Protein AF-A0A7X7QYE8-F1 (afdb_monomer)

Radius of gyration: 25.31 Å; Cα contacts (8 Å, |Δi|>4): 438; chains: 1; bounding box: 55×70×64 Å

Foldseek 3Di:
DDDDDADDDDDDDDDDDDDDDDDDDDPPPVPPPPRPDDDDDPDPPDPPDDCPDDDPPPADPQAALDPDPQDPFHAPKDKDKDKFAAKDAQFWTWGAPDDPCCCVVQCVQVQLAQWKKAWCDDDQHGDMAGFHGKDWDWDQHPPNVDTDITIIGGGPGTGDDVVSDIDHRIMMMTIDIGRQDPDPRDPDDDFWHPQKDWDFQPDAPPDNHTTDIDHDPPPHGGDGDRDDHDCVSDPQFFKDKDKDKDADCDCPDWDWDDDPQDDDDTDTDPHHNHTDMDIDIDGDD

Solvent-accessible surface area (backbone atoms only — not comparable to full-atom values): 18273 Å² total; per-residue (Å²): 136,87,84,82,83,86,83,86,84,83,85,82,85,85,83,83,87,87,92,78,96,69,95,68,84,81,78,76,73,74,74,76,76,72,75,83,80,81,80,87,68,92,72,69,90,66,81,89,61,83,85,71,74,86,79,54,83,95,46,56,100,76,46,60,78,64,82,74,80,70,58,101,70,66,79,56,48,46,73,52,72,50,81,40,50,24,36,37,40,43,54,29,38,39,36,63,87,52,61,33,69,60,42,53,74,65,46,52,34,66,61,41,42,75,8,37,37,35,29,67,37,70,97,48,43,75,44,66,53,38,24,70,39,56,48,76,42,79,43,73,38,96,55,90,86,43,70,44,67,20,38,26,41,28,43,71,58,75,48,82,43,79,92,71,48,69,41,69,83,20,32,34,34,42,39,24,79,34,61,81,49,78,84,72,82,75,72,65,56,92,52,24,35,90,45,47,42,76,35,67,76,68,44,58,89,91,53,82,47,44,61,28,82,45,65,51,56,87,89,49,88,42,53,71,56,77,74,68,57,51,70,94,60,38,83,62,59,44,81,42,78,53,72,52,72,48,54,35,95,58,91,81,77,74,49,69,58,75,67,99,75,61,98,65,75,75,47,80,44,90,66,44,76,51,78,40,82,46,77,47,80,47,72,39,119

pLDDT: mean 72.8, std 20.41, range [24.39, 98.56]

Secondary structure (DSSP, 8-state):
--PPP------------------------------------S--S-TT--------TT--TTS--S-----SS---SEEEEEEEEEEEETTEEEESSS-HHHHHHTSHHHHHTT-EEEE-SSTTTT-EEEEEEEEEEEEE-SSTT-EEEEEEEEESSPPP-GGG--EEEEEEEEEEEESS----SS--SSSB-TTEEEEES---TT-SSSEEEEE--SSS---B--PPPPTTTS--SEEEEEEEEE--SSSS--EEE--SSSS--PEEE---SS-EEEEEEEEE-

Sequence (285 aa):
MKSRITIRLTHLLASARPRVFAAYLLLCVSCAWSATQIAITDDIVVSNVSRLGINIGGNNYYDSPSMKVTDTKNFEGISYRQCHEGTLFTNGFGTWRTASNTYINSGWAALMVGGTYRILSGNAAGTTGTIIAVSNIYMMTWNTSQSNVVPFFVLDKPVSLPGGQPQRNAGFMVEKFVLDEGYLDGTYGYWLETNCFLVTGDVSPNSWGVGALNMVGATNRAHFRMATVGQNIAEANGPYRVTFRARKTTAAPVLWVNLDAGIQTNAPVALSTSWTDYSYTMTVT

Nearest PDB structures (foldseek):
  7vnj-assembly1_A  TM=2.958E-01  e=9.355E+00  Clostridioides difficile
  8e8s-assembly1_2  TM=2.892E-01  e=8.853E+00  Poliovirus 2

Mean predicted aligned error: 14.85 Å

Structure (mmCIF, N/CA/C/O backbone):
data_AF-A0A7X7QYE8-F1
#
_entry.id   AF-A0A7X7QYE8-F1
#
loop_
_atom_site.group_PDB
_atom_site.id
_atom_site.type_symbol
_atom_site.label_atom_id
_atom_site.label_alt_id
_atom_site.label_comp_id
_atom_site.label_asym_id
_atom_site.label_entity_id
_atom_site.label_seq_id
_atom_site.pdbx_PDB_ins_code
_atom_site.Cartn_x
_atom_site.Cartn_y
_atom_site.Cartn_z
_atom_site.occupancy
_atom_site.B_iso_or_equiv
_atom_site.auth_seq_id
_atom_site.auth_comp_id
_atom_site.auth_asym_id
_atom_site.auth_atom_id
_atom_site.pdbx_PDB_model_num
ATOM 1 N N . MET A 1 1 ? 26.981 20.380 14.038 1.00 32.41 1 MET A N 1
ATOM 2 C CA . MET A 1 1 ? 26.656 21.091 12.782 1.00 32.41 1 MET A CA 1
ATOM 3 C C . MET A 1 1 ? 25.158 21.394 12.827 1.00 32.41 1 MET A C 1
ATOM 5 O O . MET A 1 1 ? 24.379 20.456 12.809 1.00 32.41 1 MET A O 1
ATOM 9 N N . LYS A 1 2 ? 24.747 22.648 13.070 1.00 24.39 2 LYS A N 1
ATOM 10 C CA . LYS A 1 2 ? 23.326 23.013 13.250 1.00 24.39 2 LYS A CA 1
ATOM 11 C C . LYS A 1 2 ? 22.718 23.321 11.880 1.00 24.39 2 LYS A C 1
ATOM 13 O O . LYS A 1 2 ? 22.993 24.383 11.330 1.00 24.39 2 LYS A O 1
ATOM 18 N N . SER A 1 3 ? 21.936 22.405 11.317 1.00 26.36 3 SER A N 1
ATOM 19 C CA . SER A 1 3 ? 21.141 22.678 10.118 1.00 26.36 3 SER A CA 1
ATOM 20 C C . SER A 1 3 ? 19.887 23.462 10.515 1.00 26.36 3 SER A C 1
ATOM 22 O O . SER A 1 3 ? 19.113 23.041 11.370 1.00 26.36 3 SER A O 1
ATOM 24 N N . ARG A 1 4 ? 19.697 24.645 9.923 1.00 26.30 4 ARG A N 1
ATOM 25 C CA . ARG A 1 4 ? 18.431 25.386 9.989 1.00 26.30 4 ARG A CA 1
ATOM 26 C C . ARG A 1 4 ? 17.620 25.012 8.756 1.00 26.30 4 ARG A C 1
ATOM 28 O O . ARG A 1 4 ? 18.064 25.278 7.644 1.00 26.30 4 ARG A O 1
ATOM 35 N N . ILE A 1 5 ? 16.453 24.407 8.951 1.00 28.42 5 ILE A N 1
ATOM 36 C CA . ILE A 1 5 ? 15.465 24.221 7.886 1.00 28.42 5 ILE A CA 1
ATOM 37 C C . ILE A 1 5 ? 14.404 25.304 8.076 1.00 28.42 5 ILE A C 1
ATOM 39 O O . ILE A 1 5 ? 13.782 25.389 9.132 1.00 28.42 5 ILE A O 1
ATOM 43 N N . THR A 1 6 ? 14.219 26.142 7.059 1.00 27.88 6 THR A N 1
ATOM 44 C CA . THR A 1 6 ? 13.178 27.175 7.028 1.00 27.88 6 THR A CA 1
ATOM 45 C C . THR A 1 6 ? 12.044 26.675 6.142 1.00 27.88 6 THR A C 1
ATOM 47 O O . THR A 1 6 ? 12.242 26.507 4.942 1.00 27.88 6 THR A O 1
ATOM 50 N N . ILE A 1 7 ? 10.858 26.449 6.707 1.00 27.88 7 ILE A N 1
ATOM 51 C CA . ILE A 1 7 ? 9.652 26.086 5.949 1.00 27.88 7 ILE A CA 1
ATOM 52 C C . ILE A 1 7 ? 8.740 27.317 5.896 1.00 27.88 7 ILE A C 1
ATOM 54 O O . ILE A 1 7 ? 8.377 27.862 6.938 1.00 27.88 7 ILE A O 1
ATOM 58 N N . ARG A 1 8 ? 8.372 27.773 4.691 1.00 27.89 8 ARG A N 1
ATOM 59 C CA . ARG A 1 8 ? 7.337 28.801 4.485 1.00 27.89 8 ARG A CA 1
ATOM 60 C C . ARG A 1 8 ? 5.999 28.115 4.215 1.00 27.89 8 ARG A C 1
ATOM 62 O O . ARG A 1 8 ? 5.872 27.426 3.210 1.00 27.89 8 ARG A O 1
ATOM 69 N N . LEU A 1 9 ? 5.004 28.339 5.072 1.00 27.16 9 LEU A N 1
ATOM 70 C CA . LEU A 1 9 ? 3.604 28.042 4.759 1.00 27.16 9 LEU A CA 1
ATOM 71 C C . LEU A 1 9 ? 2.901 29.324 4.309 1.00 27.16 9 LEU A C 1
ATOM 73 O O . LEU A 1 9 ? 2.874 30.309 5.043 1.00 27.16 9 LEU A O 1
ATOM 77 N N . THR A 1 10 ? 2.301 29.291 3.122 1.00 30.61 10 THR A N 1
ATOM 78 C CA . THR A 1 10 ? 1.471 30.381 2.598 1.00 30.61 10 THR A CA 1
ATOM 79 C C . THR A 1 10 ? 0.006 29.970 2.732 1.00 30.61 10 THR A C 1
ATOM 81 O O . THR A 1 10 ? -0.462 29.113 1.988 1.00 30.61 10 THR A O 1
ATOM 84 N N . HIS A 1 11 ? -0.732 30.554 3.679 1.00 31.44 11 HIS A N 1
ATOM 85 C CA . HIS A 1 11 ? -2.189 30.407 3.723 1.00 31.44 11 HIS A CA 1
ATOM 86 C C . HIS A 1 11 ? -2.837 31.450 2.808 1.00 31.44 11 HIS A C 1
ATOM 88 O O . HIS A 1 11 ? -2.710 32.652 3.038 1.00 31.44 11 HIS A O 1
ATOM 94 N N . LEU A 1 12 ? -3.543 30.985 1.776 1.00 28.41 12 LEU A N 1
ATOM 95 C CA . LEU A 1 12 ? -4.383 31.816 0.916 1.00 28.41 12 LEU A CA 1
ATOM 96 C C . LEU A 1 12 ? -5.802 31.839 1.509 1.00 28.41 12 LEU A C 1
ATOM 98 O O . LEU A 1 12 ? -6.538 30.860 1.395 1.00 28.41 12 LEU A O 1
ATOM 102 N N . LEU A 1 13 ? -6.193 32.931 2.167 1.00 34.84 13 LEU A N 1
ATOM 103 C CA . LEU A 1 13 ? -7.597 33.173 2.508 1.00 34.84 13 LEU A CA 1
ATOM 104 C C . LEU A 1 13 ? -8.250 33.924 1.347 1.00 34.84 13 LEU A C 1
ATOM 106 O O . LEU A 1 13 ? -8.019 35.115 1.152 1.00 34.84 13 LEU A O 1
ATOM 110 N N . ALA A 1 14 ? -9.057 33.209 0.568 1.00 39.38 14 ALA A N 1
ATOM 111 C CA . ALA A 1 14 ? -9.977 33.805 -0.387 1.00 39.38 14 ALA A CA 1
ATOM 112 C C . ALA A 1 14 ? -11.311 34.103 0.314 1.00 39.38 14 ALA A C 1
ATOM 114 O O . ALA A 1 14 ? -11.956 33.193 0.833 1.00 39.38 14 ALA A O 1
ATOM 115 N N . SER A 1 15 ? -11.767 35.355 0.281 1.00 35.81 15 SER A N 1
ATOM 116 C CA . SER A 1 15 ? -13.195 35.667 0.394 1.00 35.81 15 SER A CA 1
ATOM 117 C C . SER A 1 15 ? -13.557 36.863 -0.492 1.00 35.81 15 SER A C 1
ATOM 119 O O . SER A 1 15 ? -12.750 37.755 -0.759 1.00 35.81 15 SER A O 1
ATOM 121 N N . ALA A 1 16 ? -14.756 36.786 -1.063 1.00 38.78 16 ALA A N 1
ATOM 122 C CA . ALA A 1 16 ? -15.207 37.547 -2.216 1.00 38.78 16 ALA A CA 1
ATOM 123 C C . ALA A 1 16 ? -15.902 38.883 -1.860 1.00 38.78 16 ALA A C 1
ATOM 125 O O . ALA A 1 16 ? -16.650 38.963 -0.895 1.00 38.78 16 ALA A O 1
ATOM 126 N N . ARG A 1 17 ? -15.620 39.888 -2.711 1.00 36.59 17 ARG A N 1
ATOM 127 C CA . ARG A 1 17 ? -16.364 41.075 -3.235 1.00 36.59 17 ARG A CA 1
ATOM 128 C C . ARG A 1 17 ? -17.814 41.384 -2.745 1.00 36.59 17 ARG A C 1
ATOM 130 O O . ARG A 1 17 ? -18.544 40.447 -2.456 1.00 36.59 17 ARG A O 1
ATOM 137 N N . PRO A 1 18 ? -18.386 42.585 -3.049 1.00 58.25 18 PRO A N 1
ATOM 138 C CA . PRO A 1 18 ? -17.873 43.975 -3.023 1.00 58.25 18 PRO A CA 1
ATOM 139 C C . PRO A 1 18 ? -18.909 45.019 -2.477 1.00 58.25 18 PRO A C 1
ATOM 141 O O . PRO A 1 18 ? -20.058 44.685 -2.216 1.00 58.25 18 PRO A O 1
ATOM 144 N N . ARG A 1 19 ? -18.523 46.313 -2.495 1.00 44.06 19 ARG A N 1
ATOM 145 C CA . ARG A 1 19 ? -19.325 47.568 -2.378 1.00 44.06 19 ARG A CA 1
ATOM 146 C C . ARG A 1 19 ? -19.508 48.139 -0.964 1.00 44.06 19 ARG A C 1
ATOM 148 O O . ARG A 1 19 ? -20.387 47.704 -0.245 1.00 44.06 19 ARG A O 1
ATOM 155 N N . VAL A 1 20 ? -18.745 49.187 -0.638 1.00 40.25 20 VAL A N 1
ATOM 156 C CA . VAL A 1 20 ? -19.194 50.593 -0.500 1.00 40.25 20 VAL A CA 1
ATOM 157 C C . VAL A 1 20 ? -17.930 51.467 -0.533 1.00 40.25 20 VAL A C 1
ATOM 159 O O . VAL A 1 20 ? -16.984 51.231 0.212 1.00 40.25 20 VAL A O 1
ATOM 162 N N . PHE A 1 21 ? -17.895 52.446 -1.440 1.00 46.50 21 PHE A N 1
ATOM 163 C CA . PHE A 1 21 ? -16.869 53.490 -1.494 1.00 46.50 21 PHE A CA 1
ATOM 164 C C . PHE A 1 21 ? -17.124 54.486 -0.355 1.00 46.50 21 PHE A C 1
ATOM 166 O O . PHE A 1 21 ? -18.078 55.256 -0.420 1.00 46.50 21 PHE A O 1
ATOM 173 N N . ALA A 1 22 ? -16.276 54.487 0.669 1.00 42.16 22 ALA A N 1
ATOM 174 C CA . ALA A 1 22 ? -16.127 55.608 1.588 1.00 42.16 22 ALA A CA 1
ATOM 175 C C . ALA A 1 22 ? -14.695 55.605 2.132 1.00 42.16 22 ALA A C 1
ATOM 177 O O . ALA A 1 22 ? -14.171 54.567 2.531 1.00 42.16 22 ALA A O 1
ATOM 178 N N . ALA A 1 23 ? -14.058 56.769 2.065 1.00 48.75 23 ALA A N 1
ATOM 179 C CA . ALA A 1 23 ? -12.657 56.999 2.361 1.00 48.75 23 ALA A CA 1
ATOM 180 C C . ALA A 1 23 ? -12.260 56.505 3.764 1.00 48.75 23 ALA A C 1
ATOM 182 O O . ALA A 1 23 ? -12.531 57.164 4.763 1.00 48.75 23 ALA A O 1
ATOM 183 N N . TYR A 1 24 ? -11.556 55.375 3.817 1.00 38.69 24 TYR A N 1
ATOM 184 C CA . TYR A 1 24 ? -10.698 55.021 4.939 1.00 38.69 24 TYR A CA 1
ATOM 185 C C . TYR A 1 24 ? -9.253 55.103 4.468 1.00 38.69 24 TYR A C 1
ATOM 187 O O . TYR A 1 24 ? -8.798 54.340 3.617 1.00 38.69 24 TYR A O 1
ATOM 195 N N . LEU A 1 25 ? -8.567 56.095 5.024 1.00 43.84 25 LEU A N 1
ATOM 196 C CA . LEU A 1 25 ? -7.126 56.254 5.025 1.00 43.84 25 LEU A CA 1
ATOM 197 C C . LEU A 1 25 ? -6.478 54.886 5.301 1.00 43.84 25 LEU A C 1
ATOM 199 O O . LEU A 1 25 ? -6.679 54.298 6.365 1.00 43.84 25 LEU A O 1
ATOM 203 N N . LEU A 1 26 ? -5.767 54.365 4.302 1.00 43.06 26 LEU A N 1
ATOM 204 C CA . LEU A 1 26 ? -5.125 53.056 4.309 1.00 43.06 26 LEU A CA 1
ATOM 205 C C . LEU A 1 26 ? -3.974 53.063 5.332 1.00 43.06 26 LEU A C 1
ATOM 207 O O . LEU A 1 26 ? -2.813 53.292 4.999 1.00 43.06 26 LEU A O 1
ATOM 211 N N . LEU A 1 27 ? -4.289 52.813 6.602 1.00 44.09 27 LEU A N 1
ATOM 212 C CA . LEU A 1 27 ? -3.322 52.300 7.566 1.00 44.09 27 LEU A CA 1
ATOM 213 C C . LEU A 1 27 ? -2.993 50.870 7.131 1.00 44.09 27 LEU A C 1
ATOM 215 O O . LEU A 1 27 ? -3.553 49.896 7.630 1.00 44.09 27 LEU A O 1
ATOM 219 N N . CYS A 1 28 ? -2.082 50.754 6.165 1.00 46.59 28 CYS A N 1
ATOM 220 C CA . CYS A 1 28 ? -1.304 49.544 5.953 1.00 46.59 28 CYS A CA 1
ATOM 221 C C . CYS A 1 28 ? -0.450 49.334 7.204 1.00 46.59 28 CYS A C 1
ATOM 223 O O . CYS A 1 28 ? 0.742 49.631 7.221 1.00 46.59 28 CYS A O 1
ATOM 225 N N . VAL A 1 29 ? -1.068 48.836 8.275 1.00 48.34 29 VAL A N 1
ATOM 226 C CA . VAL A 1 29 ? -0.338 48.141 9.323 1.00 48.34 29 VAL A CA 1
ATOM 227 C C . VAL A 1 29 ? 0.211 46.911 8.626 1.00 48.34 29 VAL A C 1
ATOM 229 O O . VAL A 1 29 ? -0.483 45.917 8.421 1.00 48.34 29 VAL A O 1
ATOM 232 N N . SER A 1 30 ? 1.451 47.018 8.164 1.00 51.75 30 SER A N 1
ATOM 233 C CA . SER A 1 30 ? 2.265 45.874 7.816 1.00 51.75 30 SER A CA 1
ATOM 234 C C . SER A 1 30 ? 2.328 45.014 9.070 1.00 51.75 30 SER A C 1
ATOM 236 O O . SER A 1 30 ? 3.161 45.251 9.944 1.00 51.75 30 SER A O 1
ATOM 238 N N . CYS A 1 31 ? 1.406 44.057 9.200 1.00 51.06 31 CYS A N 1
ATOM 239 C CA . CYS A 1 31 ? 1.569 42.947 10.117 1.00 51.06 31 CYS A CA 1
ATOM 240 C C . CYS A 1 31 ? 2.894 42.314 9.716 1.00 51.06 31 CYS A C 1
ATOM 242 O O . CYS A 1 31 ? 2.980 41.624 8.702 1.00 51.06 31 CYS A O 1
ATOM 244 N N . ALA A 1 32 ? 3.952 42.638 10.453 1.00 53.88 32 ALA A N 1
ATOM 245 C CA . ALA A 1 32 ? 5.204 41.934 10.353 1.00 53.88 32 ALA A CA 1
ATOM 246 C C . ALA A 1 32 ? 4.873 40.502 10.761 1.00 53.88 32 ALA A C 1
ATOM 248 O O . ALA A 1 32 ? 4.664 40.207 11.937 1.00 53.88 32 ALA A O 1
ATOM 249 N N . TRP A 1 33 ? 4.730 39.631 9.766 1.00 50.69 33 TRP A N 1
ATOM 250 C CA . TRP A 1 33 ? 4.640 38.200 9.979 1.00 50.69 33 TRP A CA 1
ATOM 251 C C . TRP A 1 33 ? 5.986 37.781 10.559 1.00 50.69 33 TRP A C 1
ATOM 253 O O . TRP A 1 33 ? 6.938 37.509 9.829 1.00 50.69 33 TRP A O 1
ATOM 263 N N . SER A 1 34 ? 6.093 37.815 11.886 1.00 59.38 34 SER A N 1
ATOM 264 C CA . SER A 1 34 ? 7.213 37.200 12.575 1.00 59.38 34 SER A CA 1
ATOM 265 C C . SER A 1 34 ? 7.142 35.720 12.240 1.00 59.38 34 SER A C 1
ATOM 267 O O . SER A 1 34 ? 6.165 35.048 12.578 1.00 59.38 34 SER A O 1
ATOM 269 N N . ALA A 1 35 ? 8.128 35.234 11.489 1.00 56.38 35 ALA A N 1
ATOM 270 C CA . ALA A 1 35 ? 8.229 33.822 11.183 1.00 56.38 35 ALA A CA 1
ATOM 271 C C . ALA A 1 35 ? 8.208 33.053 12.507 1.00 56.38 35 ALA A C 1
ATOM 273 O O . ALA A 1 35 ? 9.039 33.309 13.381 1.00 56.38 35 ALA A O 1
ATOM 274 N N . THR A 1 36 ? 7.259 32.130 12.666 1.00 55.62 36 THR A N 1
ATOM 275 C CA . THR A 1 36 ? 7.258 31.222 13.809 1.00 55.62 36 THR A CA 1
ATOM 276 C C . THR A 1 36 ? 8.582 30.469 13.798 1.00 55.62 36 THR A C 1
ATOM 278 O O . THR A 1 36 ? 8.833 29.643 12.921 1.00 55.62 36 THR A O 1
ATOM 281 N N . GLN A 1 37 ? 9.460 30.787 14.747 1.00 51.34 37 GLN A N 1
ATOM 282 C CA . GLN A 1 37 ? 10.694 30.041 14.924 1.00 51.34 37 GLN A CA 1
ATOM 283 C C . GLN A 1 37 ? 10.353 28.743 15.642 1.00 51.34 37 GLN A C 1
ATOM 285 O O . GLN A 1 37 ? 10.082 28.731 16.840 1.00 51.34 37 GLN A O 1
ATOM 290 N N . ILE A 1 38 ? 10.359 27.646 14.892 1.00 50.59 38 ILE A N 1
ATOM 291 C CA . ILE A 1 38 ? 10.304 26.306 15.464 1.00 50.59 38 ILE A CA 1
ATOM 292 C C . ILE A 1 38 ? 11.746 25.918 15.791 1.00 50.59 38 ILE A C 1
ATOM 294 O O . ILE A 1 38 ? 12.552 25.670 14.894 1.00 50.59 38 ILE A O 1
ATOM 298 N N . ALA A 1 39 ? 12.091 25.915 17.078 1.00 63.25 39 ALA A N 1
ATOM 299 C CA . ALA A 1 39 ? 13.356 25.369 17.545 1.00 63.25 39 ALA A CA 1
ATOM 300 C C . ALA A 1 39 ? 13.197 23.856 17.728 1.00 63.25 39 ALA A C 1
ATOM 302 O O . ALA A 1 39 ? 12.410 23.410 18.558 1.00 63.25 39 ALA A O 1
ATOM 303 N N . ILE A 1 40 ? 13.938 23.071 16.946 1.00 58.75 40 ILE A N 1
ATOM 304 C CA . ILE A 1 40 ? 14.104 21.640 17.207 1.00 58.75 40 ILE A CA 1
ATOM 305 C C . ILE A 1 40 ? 15.215 21.528 18.252 1.00 58.75 40 ILE A C 1
ATOM 307 O O . ILE A 1 40 ? 16.355 21.908 17.976 1.00 58.75 40 ILE A O 1
ATOM 311 N N . THR A 1 41 ? 14.868 21.080 19.453 1.00 74.69 41 THR A N 1
ATOM 312 C CA . THR A 1 41 ? 15.823 20.807 20.533 1.00 74.69 41 THR A CA 1
ATOM 313 C C . THR A 1 41 ? 15.999 19.299 20.702 1.00 74.69 41 THR A C 1
ATOM 315 O O . THR A 1 41 ? 15.234 18.510 20.144 1.00 74.69 41 THR A O 1
ATOM 318 N N . ASP A 1 42 ? 17.008 18.897 21.475 1.00 73.25 42 ASP A N 1
ATOM 319 C CA . ASP A 1 42 ? 17.205 17.495 21.869 1.00 73.25 42 ASP A CA 1
ATOM 320 C C . ASP A 1 42 ? 16.240 17.071 23.000 1.00 73.25 42 ASP A C 1
ATOM 322 O O . ASP A 1 42 ? 16.221 15.908 23.410 1.00 73.25 42 ASP A O 1
ATOM 326 N N . ASP A 1 43 ? 15.414 18.001 23.497 1.00 72.81 43 ASP A N 1
ATOM 327 C CA . ASP A 1 43 ? 14.453 17.746 24.564 1.00 72.81 43 ASP A CA 1
ATOM 328 C C . ASP A 1 43 ? 13.251 16.975 24.023 1.00 72.81 43 ASP A C 1
ATOM 330 O O . ASP A 1 43 ? 12.422 17.470 23.254 1.00 72.81 43 ASP A O 1
ATOM 334 N N . ILE A 1 44 ? 13.123 15.733 24.472 1.00 58.81 44 ILE A N 1
ATOM 335 C CA . ILE A 1 44 ? 11.976 14.898 24.147 1.00 58.81 44 ILE A CA 1
ATOM 336 C C . ILE A 1 44 ? 10.814 15.299 25.066 1.00 58.81 44 ILE A C 1
ATOM 338 O O . ILE A 1 44 ? 10.681 14.790 26.175 1.00 58.81 44 ILE A O 1
ATOM 342 N N . VAL A 1 45 ? 9.953 16.205 24.590 1.00 66.56 45 VAL A N 1
ATOM 343 C CA . VAL A 1 45 ? 8.786 16.711 25.348 1.00 66.56 45 VAL A CA 1
ATOM 344 C C . VAL A 1 45 ? 7.784 15.595 25.685 1.00 66.56 45 VAL A C 1
ATOM 346 O O . VAL A 1 45 ? 7.106 15.652 26.707 1.00 66.56 45 VAL A O 1
ATOM 349 N N . VAL A 1 46 ? 7.704 14.550 24.851 1.00 58.81 46 VAL A N 1
ATOM 350 C CA . VAL A 1 46 ? 6.892 13.351 25.109 1.00 58.81 46 VAL A CA 1
ATOM 351 C C . VAL A 1 46 ? 7.660 12.118 24.625 1.00 58.81 46 VAL A C 1
ATOM 353 O O . VAL A 1 46 ? 7.815 11.902 23.426 1.00 58.81 46 VAL A O 1
ATOM 356 N N . SER A 1 47 ? 8.180 11.314 25.554 1.00 54.22 47 SER A N 1
ATOM 357 C CA . SER A 1 47 ? 9.092 10.196 25.252 1.00 54.22 47 SER A CA 1
ATOM 358 C C . SER A 1 47 ? 8.400 8.896 24.849 1.00 54.22 47 SER A C 1
ATOM 360 O O . SER A 1 47 ? 8.984 8.092 24.128 1.00 54.22 47 SER A O 1
ATOM 362 N N . ASN A 1 48 ? 7.132 8.731 25.223 1.00 61.25 48 ASN A N 1
ATOM 363 C CA . ASN A 1 48 ? 6.317 7.556 24.907 1.00 61.25 48 ASN A CA 1
ATOM 364 C C . ASN A 1 48 ? 5.298 7.833 23.795 1.00 61.25 48 ASN A C 1
ATOM 366 O O . ASN A 1 48 ? 4.138 7.432 23.882 1.00 61.25 48 ASN A O 1
ATOM 370 N N . VAL A 1 49 ? 5.713 8.526 22.734 1.00 50.84 49 VAL A N 1
ATOM 371 C CA . VAL A 1 49 ? 4.883 8.656 21.529 1.00 50.84 49 VAL A CA 1
ATOM 372 C C . VAL A 1 49 ? 5.249 7.579 20.523 1.00 50.84 49 VAL A C 1
ATOM 374 O O . VAL A 1 49 ? 6.414 7.377 20.179 1.00 50.84 49 VAL A O 1
ATOM 377 N N . SER A 1 50 ? 4.236 6.891 19.999 1.00 51.03 50 SER A N 1
ATOM 378 C CA . SER A 1 50 ? 4.427 6.113 18.778 1.00 51.03 50 SER A CA 1
ATOM 379 C C . SER A 1 50 ? 4.794 7.084 17.660 1.00 51.03 50 SER A C 1
ATOM 381 O O . SER A 1 50 ? 4.012 7.980 17.346 1.00 51.03 50 SER A O 1
ATOM 383 N N . ARG A 1 51 ? 5.977 6.916 17.058 1.00 52.59 51 ARG A N 1
ATOM 384 C CA . ARG A 1 51 ? 6.401 7.685 15.881 1.00 52.59 51 ARG A CA 1
ATOM 385 C C . ARG A 1 51 ? 5.599 7.222 14.667 1.00 52.59 51 ARG A C 1
ATOM 387 O O . ARG A 1 51 ? 6.054 6.415 13.861 1.00 52.59 51 ARG A O 1
ATOM 394 N N . LEU A 1 52 ? 4.364 7.693 14.577 1.00 49.53 52 LEU A N 1
ATOM 395 C CA . LEU A 1 52 ? 3.565 7.598 13.369 1.00 49.53 52 LEU A CA 1
ATOM 396 C C . LEU A 1 52 ? 4.205 8.590 12.397 1.00 49.53 52 LEU A C 1
ATOM 398 O O . LEU A 1 52 ? 4.173 9.791 12.648 1.00 49.53 52 LEU A O 1
ATOM 402 N N . GLY A 1 53 ? 4.906 8.092 11.375 1.00 48.75 53 GLY A N 1
ATOM 403 C CA . GLY A 1 53 ? 5.566 8.943 10.382 1.00 48.75 53 GLY A CA 1
ATOM 404 C C . GLY A 1 53 ? 4.634 10.042 9.860 1.00 48.75 53 GLY A C 1
ATOM 405 O O . GLY A 1 53 ? 3.413 9.886 9.852 1.00 48.75 53 GLY A O 1
ATOM 406 N N . ILE A 1 54 ? 5.207 11.170 9.446 1.00 44.09 54 ILE A N 1
ATOM 407 C CA . ILE A 1 54 ? 4.428 12.295 8.925 1.00 44.09 54 ILE A CA 1
ATOM 408 C C . ILE A 1 54 ? 3.789 11.856 7.603 1.00 44.09 54 ILE A C 1
ATOM 410 O O . ILE A 1 54 ? 4.486 11.653 6.612 1.00 44.09 54 ILE A O 1
ATOM 414 N N . ASN A 1 55 ? 2.463 11.717 7.585 1.00 40.91 55 ASN A N 1
ATOM 415 C CA . ASN A 1 55 ? 1.705 11.565 6.349 1.00 40.91 55 ASN A CA 1
ATOM 416 C C . ASN A 1 55 ? 1.414 12.968 5.810 1.00 40.91 55 ASN A C 1
ATOM 418 O O . AS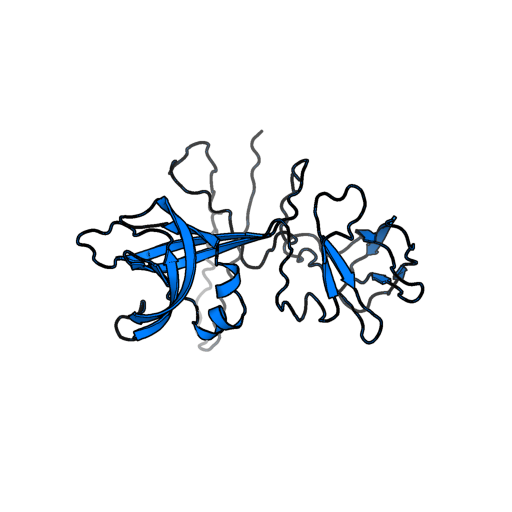N A 1 55 ? 0.459 13.624 6.231 1.00 40.91 55 ASN A O 1
ATOM 422 N N . ILE A 1 56 ? 2.286 13.465 4.933 1.00 42.97 56 ILE A N 1
ATOM 423 C CA . ILE A 1 56 ? 2.002 14.689 4.188 1.00 42.97 56 ILE A CA 1
ATOM 424 C C . ILE A 1 56 ? 1.060 14.280 3.059 1.00 42.97 56 ILE A C 1
ATOM 426 O O . ILE A 1 56 ? 1.509 13.859 1.996 1.00 42.97 56 ILE A O 1
ATOM 430 N N . GLY A 1 57 ? -0.247 14.345 3.314 1.00 34.34 57 GLY A N 1
ATOM 431 C CA . GLY A 1 57 ? -1.257 14.028 2.307 1.00 34.34 57 GLY A CA 1
ATOM 432 C C . GLY A 1 57 ? -0.963 14.746 0.984 1.00 34.34 57 GLY A C 1
ATOM 433 O O . GLY A 1 57 ? -0.634 15.931 0.977 1.00 34.34 57 GLY A O 1
ATOM 434 N N . GLY A 1 58 ? -1.039 14.008 -0.124 1.00 42.97 58 GLY A N 1
ATOM 435 C CA . GLY A 1 58 ? -0.724 14.514 -1.463 1.00 42.97 58 GLY A CA 1
ATOM 436 C C . GLY A 1 58 ? 0.743 14.391 -1.884 1.00 42.97 58 GLY A C 1
ATOM 437 O O . GLY A 1 58 ? 1.011 14.561 -3.064 1.00 42.97 58 GLY A O 1
ATOM 438 N N . ASN A 1 59 ? 1.660 14.040 -0.975 1.00 40.25 59 ASN A N 1
ATOM 439 C CA . ASN A 1 59 ? 3.030 13.671 -1.325 1.00 40.25 59 ASN A CA 1
ATOM 440 C C . ASN A 1 59 ? 3.230 12.184 -1.018 1.00 40.25 59 ASN A C 1
ATOM 442 O O . ASN A 1 59 ? 3.314 11.788 0.147 1.00 40.25 59 ASN A O 1
ATOM 446 N N . ASN A 1 60 ? 3.262 11.336 -2.042 1.00 46.91 60 ASN A N 1
ATOM 447 C CA . ASN A 1 60 ? 3.571 9.920 -1.844 1.00 46.91 60 ASN A CA 1
ATOM 448 C C . ASN A 1 60 ? 5.095 9.714 -1.648 1.00 46.91 60 ASN A C 1
ATOM 450 O O . ASN A 1 60 ? 5.884 10.659 -1.688 1.00 46.91 60 ASN A O 1
ATOM 454 N N . TYR A 1 61 ? 5.527 8.465 -1.428 1.00 45.72 61 TYR A N 1
ATOM 455 C CA . TYR A 1 61 ? 6.945 8.077 -1.295 1.00 45.72 61 TYR A CA 1
ATOM 456 C C . TYR A 1 61 ? 7.844 8.615 -2.433 1.00 45.72 61 TYR A C 1
ATOM 458 O O . TYR A 1 61 ? 9.056 8.764 -2.254 1.00 45.72 61 TYR A O 1
ATOM 466 N N . TYR A 1 62 ? 7.274 8.946 -3.592 1.00 48.56 62 TYR A N 1
ATOM 467 C CA . TYR A 1 62 ? 7.958 9.47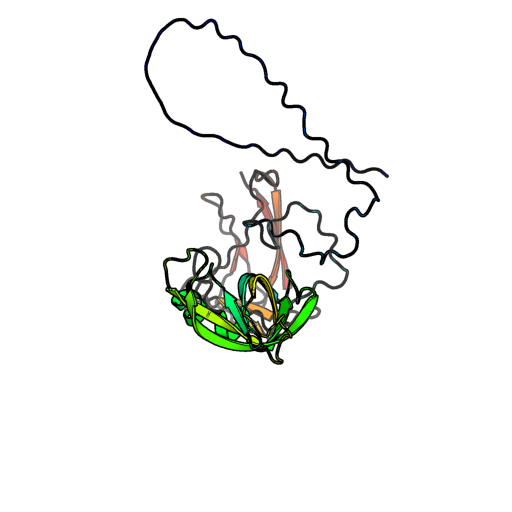8 -4.768 1.00 48.56 62 TYR A CA 1
ATOM 468 C C . TYR A 1 62 ? 7.946 11.020 -4.868 1.00 48.56 62 TYR A C 1
ATOM 470 O O . TYR A 1 62 ? 8.791 11.551 -5.580 1.00 48.56 62 TYR A O 1
ATOM 478 N N . ASP A 1 63 ? 7.129 11.735 -4.081 1.00 43.53 63 ASP A N 1
ATOM 479 C CA . ASP A 1 63 ? 6.887 13.189 -4.219 1.00 43.53 63 ASP A CA 1
ATOM 480 C C . ASP A 1 63 ? 7.625 14.083 -3.199 1.00 43.53 63 ASP A C 1
ATOM 482 O O . ASP A 1 63 ? 7.437 15.299 -3.175 1.00 43.53 63 ASP A O 1
ATOM 486 N N . SER A 1 64 ? 8.451 13.529 -2.304 1.00 41.00 64 SER A N 1
ATOM 487 C CA . SER A 1 64 ? 9.088 14.328 -1.241 1.00 41.00 64 SER A CA 1
ATOM 488 C C . SER A 1 64 ? 10.388 15.030 -1.698 1.00 41.00 64 SER A C 1
ATOM 490 O O . SER A 1 64 ? 11.266 14.352 -2.232 1.00 41.00 64 SER A O 1
ATOM 492 N N . PRO A 1 65 ? 10.598 16.333 -1.384 1.00 38.38 65 PRO A N 1
ATOM 493 C CA . PRO A 1 65 ? 11.863 17.058 -1.611 1.00 38.38 65 PRO A CA 1
ATOM 494 C C . PRO A 1 65 ? 12.995 16.648 -0.660 1.00 38.38 65 PRO A C 1
ATOM 496 O O . PRO A 1 65 ? 14.078 17.235 -0.682 1.00 38.38 65 PRO A O 1
ATOM 499 N N . SER A 1 66 ? 12.752 15.700 0.244 1.00 42.09 66 SER A N 1
ATOM 500 C CA . SER A 1 66 ? 13.793 15.243 1.153 1.00 42.09 66 SER A CA 1
ATOM 501 C C . SER A 1 66 ? 14.834 14.450 0.368 1.00 42.09 66 SER A C 1
ATOM 503 O O . SER A 1 66 ? 14.511 13.487 -0.327 1.00 42.09 66 SER A O 1
ATOM 505 N N . MET A 1 67 ? 16.101 14.864 0.478 1.00 39.62 67 MET A N 1
ATOM 506 C CA . MET A 1 67 ? 17.228 14.054 0.032 1.00 39.62 67 MET A CA 1
ATOM 507 C C . MET A 1 67 ? 17.116 12.707 0.739 1.00 39.62 67 MET A C 1
ATOM 509 O O . MET A 1 67 ? 17.316 12.599 1.951 1.00 39.62 67 MET A O 1
ATOM 513 N N . LYS A 1 68 ? 16.707 11.702 -0.030 1.00 49.97 68 LYS A N 1
ATOM 514 C CA . LYS A 1 68 ? 16.503 10.350 0.456 1.00 49.97 68 LYS A CA 1
ATOM 515 C C . LYS A 1 68 ? 17.869 9.816 0.851 1.00 49.97 68 LYS A C 1
ATOM 517 O O . LYS A 1 68 ? 18.687 9.507 -0.011 1.00 49.97 68 LYS A O 1
ATOM 522 N N . VAL A 1 69 ? 18.119 9.701 2.150 1.00 42.28 69 VAL A N 1
ATOM 523 C CA . VAL A 1 69 ? 19.124 8.755 2.627 1.00 42.28 69 VAL A CA 1
ATOM 524 C C . VAL A 1 69 ? 18.482 7.393 2.433 1.00 42.28 69 VAL A C 1
ATOM 526 O O . VAL A 1 69 ? 17.731 6.916 3.279 1.00 42.28 69 VAL A O 1
ATOM 529 N N . THR A 1 70 ? 18.667 6.837 1.240 1.00 44.16 70 THR A N 1
ATOM 530 C CA . THR A 1 70 ? 18.297 5.457 0.960 1.00 44.16 70 THR A CA 1
ATOM 531 C C . THR A 1 70 ? 19.089 4.591 1.921 1.00 44.16 70 THR A C 1
ATOM 533 O O . THR A 1 70 ? 20.318 4.692 1.965 1.00 44.16 70 THR A O 1
ATOM 536 N N . ASP A 1 71 ? 18.401 3.763 2.701 1.00 38.03 71 ASP A N 1
ATOM 537 C CA . ASP A 1 71 ? 19.093 2.673 3.371 1.00 38.03 71 ASP A CA 1
ATOM 538 C C . ASP A 1 71 ? 19.756 1.808 2.284 1.00 38.03 71 ASP A C 1
ATOM 540 O O . ASP A 1 71 ? 19.277 1.714 1.151 1.00 38.03 71 ASP A O 1
ATOM 544 N N . THR A 1 72 ? 20.873 1.175 2.621 1.00 50.97 72 THR A N 1
ATOM 545 C CA . THR A 1 72 ? 21.589 0.223 1.761 1.00 50.97 72 THR A CA 1
ATOM 546 C C . THR A 1 72 ? 20.707 -0.928 1.260 1.00 50.97 72 THR A C 1
ATOM 548 O O . THR A 1 72 ? 21.097 -1.624 0.326 1.00 50.97 72 THR A O 1
ATOM 551 N N . LYS A 1 73 ? 19.521 -1.111 1.859 1.00 47.19 73 LYS A N 1
ATOM 552 C CA . LYS A 1 73 ? 18.493 -2.088 1.495 1.00 47.19 73 LYS A CA 1
ATOM 553 C C . LYS A 1 73 ? 17.131 -1.386 1.446 1.00 47.19 73 LYS A C 1
ATOM 555 O O . LYS A 1 73 ? 16.494 -1.196 2.479 1.00 47.19 73 LYS A O 1
ATOM 560 N N . ASN A 1 74 ? 16.681 -0.963 0.265 1.00 50.91 74 ASN A N 1
ATOM 561 C CA . ASN A 1 74 ? 15.331 -0.414 0.125 1.00 50.91 74 ASN A CA 1
ATOM 562 C C . ASN A 1 74 ? 14.302 -1.551 0.197 1.00 50.91 74 ASN A C 1
ATOM 564 O O . ASN A 1 74 ? 14.423 -2.567 -0.479 1.00 50.91 74 ASN A O 1
ATOM 568 N N . PHE A 1 75 ? 13.302 -1.365 1.052 1.00 48.56 75 PHE A N 1
ATOM 569 C CA . PHE A 1 75 ? 12.203 -2.293 1.278 1.00 48.56 75 PHE A CA 1
ATOM 570 C C . PHE A 1 75 ? 11.237 -2.286 0.084 1.00 48.56 75 PHE A C 1
ATOM 572 O O . PHE A 1 75 ? 10.663 -1.249 -0.238 1.00 48.56 75 PHE A O 1
ATOM 579 N N . GLU A 1 76 ? 11.044 -3.441 -0.549 1.00 54.50 76 GLU A N 1
ATOM 580 C CA . GLU A 1 76 ? 10.085 -3.665 -1.642 1.00 54.50 76 GLU A CA 1
ATOM 581 C C . GLU A 1 76 ? 8.822 -4.383 -1.128 1.00 54.50 76 GLU A C 1
ATOM 583 O O . GLU A 1 76 ? 8.371 -5.378 -1.682 1.00 54.50 76 GLU A O 1
ATOM 588 N N . GLY A 1 77 ? 8.264 -3.875 -0.029 1.00 60.59 77 GLY A N 1
ATOM 589 C CA . GLY A 1 77 ? 6.949 -4.258 0.480 1.00 60.59 77 GLY A CA 1
ATOM 590 C C . GLY A 1 77 ? 6.065 -3.025 0.637 1.00 60.59 77 GLY A C 1
ATOM 591 O O . GLY A 1 77 ? 6.559 -1.907 0.807 1.00 60.59 77 GLY A O 1
ATOM 592 N N . ILE A 1 78 ? 4.748 -3.208 0.608 1.00 68.69 78 ILE A N 1
ATOM 593 C CA . ILE A 1 78 ? 3.802 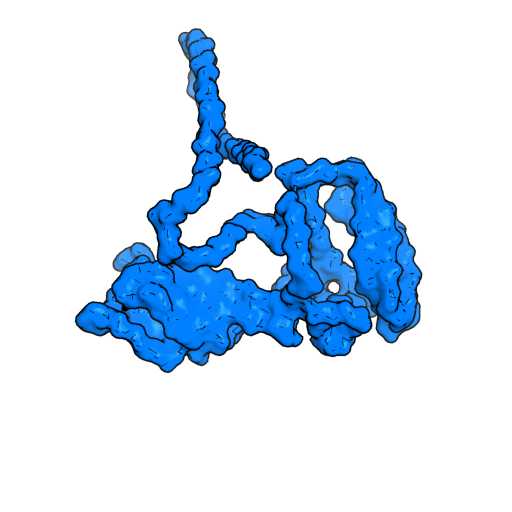-2.127 0.894 1.00 68.69 78 ILE A CA 1
ATOM 594 C C . ILE A 1 78 ? 3.312 -2.280 2.330 1.00 68.69 78 ILE A C 1
ATOM 596 O O . ILE A 1 78 ? 2.833 -3.335 2.744 1.00 68.69 78 ILE A O 1
ATOM 600 N N . SER A 1 79 ? 3.433 -1.203 3.102 1.00 75.31 79 SER A N 1
ATOM 601 C CA . SER A 1 79 ? 2.785 -1.086 4.403 1.00 75.31 79 SER A CA 1
ATOM 602 C C . SER A 1 79 ? 1.535 -0.235 4.249 1.00 75.31 79 SER A C 1
ATOM 604 O O . SER A 1 79 ? 1.620 0.978 4.052 1.00 75.31 79 SER A O 1
ATOM 606 N N . TYR A 1 80 ? 0.369 -0.854 4.373 1.00 80.50 80 TYR A N 1
ATOM 607 C CA . TYR A 1 80 ? -0.897 -0.138 4.423 1.00 80.50 80 TYR A CA 1
ATOM 608 C C . TYR A 1 80 ? -1.207 0.197 5.870 1.00 80.50 80 TYR A C 1
ATOM 610 O O . TYR A 1 80 ? -1.500 -0.695 6.661 1.00 80.50 80 TYR A O 1
ATOM 618 N N . ARG A 1 81 ? -1.141 1.483 6.219 1.00 84.38 81 ARG A N 1
ATOM 619 C CA . ARG A 1 81 ? -1.428 1.972 7.569 1.00 84.38 81 ARG A CA 1
ATOM 620 C C . ARG A 1 81 ? -2.592 2.949 7.537 1.00 84.38 81 ARG A C 1
ATOM 622 O O . ARG A 1 81 ? -2.546 3.941 6.812 1.00 84.38 81 ARG A O 1
ATOM 629 N N . GLN A 1 82 ? -3.612 2.691 8.346 1.00 86.25 82 GLN A N 1
ATOM 630 C CA . GLN A 1 82 ? -4.778 3.560 8.482 1.00 86.25 82 GLN A CA 1
ATOM 631 C C . GLN A 1 82 ? -5.005 3.894 9.952 1.00 86.25 82 GLN A C 1
ATOM 633 O O . GLN A 1 82 ? -4.931 3.021 10.817 1.00 86.25 82 GLN A O 1
ATOM 638 N N . CYS A 1 83 ? -5.284 5.165 10.228 1.00 88.94 83 CYS A N 1
ATOM 639 C CA . CYS A 1 83 ? -5.711 5.625 11.542 1.00 88.94 83 CYS A CA 1
ATOM 640 C C . CYS A 1 83 ? -7.206 5.932 11.496 1.00 88.94 83 CYS A C 1
ATOM 642 O O . CYS A 1 83 ? -7.686 6.632 10.607 1.00 88.94 83 CYS A O 1
ATOM 644 N N . HIS A 1 84 ? -7.922 5.423 12.485 1.00 90.88 84 HIS A N 1
ATOM 645 C CA . HIS A 1 84 ? -9.359 5.500 12.623 1.00 90.88 84 HIS A CA 1
ATOM 646 C C . HIS A 1 84 ? -9.723 6.167 13.943 1.00 90.88 84 HIS A C 1
ATOM 648 O O . HIS A 1 84 ? -9.096 5.949 14.979 1.00 90.88 84 HIS A O 1
ATOM 654 N N . GLU A 1 85 ? -10.801 6.934 13.887 1.00 90.31 85 GLU A N 1
ATOM 655 C CA . GLU A 1 85 ? -11.562 7.386 15.044 1.00 90.31 85 GLU A CA 1
ATOM 656 C C . GLU A 1 85 ? -12.870 6.584 15.106 1.00 90.31 85 GLU A C 1
ATOM 658 O O . GLU A 1 85 ? -13.458 6.261 14.060 1.00 90.31 85 GLU A O 1
ATOM 663 N N . GLY A 1 86 ? -13.312 6.231 16.316 1.00 92.06 86 GLY A N 1
ATOM 664 C CA . GLY A 1 86 ? -14.469 5.360 16.485 1.00 92.06 86 GLY A CA 1
ATOM 665 C C . GLY A 1 86 ? -14.800 4.960 17.921 1.00 92.06 86 GLY A C 1
ATOM 666 O O . GLY A 1 86 ? -14.364 5.591 18.888 1.00 92.06 86 GLY A O 1
ATOM 667 N N . THR A 1 87 ? -15.568 3.875 18.045 1.00 94.19 87 THR A N 1
ATOM 668 C CA . THR A 1 87 ? -15.815 3.203 19.329 1.00 94.19 87 THR A CA 1
ATOM 669 C C . THR A 1 87 ? -15.029 1.916 19.405 1.00 94.19 87 THR A C 1
ATOM 671 O O . THR A 1 87 ? -15.141 1.044 18.541 1.00 94.19 87 THR A O 1
ATOM 674 N N . LEU A 1 88 ? -14.311 1.773 20.508 1.00 96.06 88 LEU A N 1
ATOM 675 C CA . LEU A 1 88 ? -13.700 0.528 20.917 1.00 96.06 88 LEU A CA 1
ATOM 676 C C . LEU A 1 88 ? -14.705 -0.302 21.725 1.00 96.06 88 LEU A C 1
ATOM 678 O O . LEU A 1 88 ? -15.246 0.158 22.730 1.00 96.06 88 LEU A O 1
ATOM 682 N N . PHE A 1 89 ? -14.926 -1.531 21.284 1.00 96.62 89 PHE A N 1
ATOM 683 C CA . PHE A 1 89 ? -15.685 -2.570 21.966 1.00 96.62 89 PHE A CA 1
ATOM 684 C C . PHE A 1 89 ? -14.713 -3.612 22.520 1.00 96.62 89 PHE A C 1
ATOM 686 O O . PHE A 1 89 ? -13.539 -3.645 22.153 1.00 96.62 89 PHE A O 1
ATOM 693 N N . THR A 1 90 ? -15.197 -4.497 23.388 1.00 97.19 90 THR A N 1
ATOM 694 C CA . THR A 1 90 ? -14.357 -5.573 23.926 1.00 97.19 90 THR A CA 1
ATOM 695 C C . THR A 1 90 ? -13.853 -6.497 22.820 1.00 97.19 90 THR A C 1
ATOM 697 O O . THR A 1 90 ? -12.726 -6.948 22.896 1.00 97.19 90 THR A O 1
ATOM 700 N N . ASN A 1 91 ? -14.627 -6.748 21.767 1.00 97.38 91 ASN A N 1
ATOM 701 C CA . ASN A 1 91 ? -14.279 -7.675 20.684 1.00 97.38 91 ASN A CA 1
ATOM 702 C C . ASN A 1 91 ? -13.840 -6.997 19.372 1.00 97.38 91 ASN A C 1
ATOM 704 O O . ASN A 1 91 ? -13.624 -7.686 18.374 1.00 97.38 91 ASN A O 1
ATOM 708 N N . GLY A 1 92 ? -13.767 -5.667 19.322 1.00 97.50 92 GLY A N 1
ATOM 709 C CA . GLY A 1 92 ? -13.629 -4.980 18.042 1.00 97.50 92 GLY A CA 1
ATOM 710 C C . GLY A 1 92 ? -13.599 -3.469 18.099 1.00 97.50 92 GLY A C 1
ATOM 711 O O . GLY A 1 92 ? -13.717 -2.855 19.155 1.00 97.50 92 GLY A O 1
ATOM 712 N N . PHE A 1 93 ? -13.455 -2.863 16.929 1.00 96.94 93 PHE A N 1
ATOM 713 C CA . PHE A 1 93 ? -13.439 -1.418 16.769 1.00 96.94 93 PHE A CA 1
ATOM 714 C C . PHE A 1 93 ? -14.335 -0.996 15.605 1.00 96.94 93 PHE A C 1
ATOM 716 O O . PHE A 1 93 ? -14.125 -1.429 14.474 1.00 96.94 93 PHE A O 1
ATOM 723 N N . GLY A 1 94 ? -15.321 -0.136 15.868 1.00 94.81 94 GLY A N 1
ATOM 724 C CA . GLY A 1 94 ? -16.193 0.439 14.839 1.00 94.81 94 GLY A CA 1
ATOM 725 C C . GLY A 1 94 ? -15.723 1.832 14.430 1.00 94.81 94 GLY A C 1
ATOM 726 O O . GLY A 1 94 ? -15.687 2.722 15.278 1.00 94.81 94 GLY A O 1
ATOM 727 N N . THR A 1 95 ? -15.375 2.040 13.154 1.00 91.88 95 THR A N 1
ATOM 728 C CA . THR A 1 95 ? -14.847 3.327 12.644 1.00 91.88 95 THR A CA 1
ATOM 729 C C . THR A 1 95 ? -15.937 4.242 12.085 1.00 91.88 95 THR A C 1
ATOM 731 O O . THR A 1 95 ? -16.856 3.777 11.429 1.00 91.88 95 THR A O 1
ATOM 734 N N . TRP A 1 96 ? -15.850 5.560 12.293 1.00 83.56 96 TRP A N 1
ATOM 735 C CA . TRP A 1 96 ? -16.945 6.487 11.938 1.00 83.56 96 TRP A CA 1
ATOM 736 C C . TRP A 1 96 ? -16.693 7.394 10.733 1.00 83.56 96 TRP A C 1
ATOM 738 O O . TRP A 1 96 ? -17.603 8.094 10.293 1.00 83.56 96 TRP A O 1
ATOM 748 N N . ARG A 1 97 ? -15.464 7.425 10.209 1.00 74.69 97 ARG A N 1
ATOM 749 C CA . ARG A 1 97 ? -15.045 8.344 9.130 1.00 74.69 97 ARG A CA 1
ATOM 750 C C . ARG A 1 97 ? -14.921 7.668 7.766 1.00 74.69 97 ARG A C 1
ATOM 752 O O . ARG A 1 97 ? -14.389 8.262 6.836 1.00 74.69 97 ARG A O 1
ATOM 759 N N . THR A 1 98 ? -15.426 6.443 7.648 1.00 75.19 98 THR A N 1
ATOM 760 C CA . THR A 1 98 ? -15.312 5.647 6.427 1.00 75.19 98 THR A CA 1
ATOM 761 C C . THR A 1 98 ? -16.673 5.088 6.047 1.00 75.19 98 THR A C 1
ATOM 763 O O . THR A 1 98 ? -17.342 4.477 6.876 1.00 75.19 98 THR A O 1
ATOM 766 N N . ALA A 1 99 ? -17.090 5.292 4.798 1.00 78.94 99 ALA A N 1
ATOM 767 C CA . ALA A 1 99 ? -18.330 4.720 4.292 1.00 78.94 99 ALA A CA 1
ATOM 768 C C . ALA A 1 99 ? -18.203 3.190 4.185 1.00 78.94 99 ALA A C 1
ATOM 770 O O . ALA A 1 99 ? -17.322 2.700 3.476 1.00 78.94 99 ALA A O 1
ATOM 771 N N . SER A 1 100 ? -19.099 2.446 4.849 1.00 81.25 100 SER A N 1
ATOM 772 C CA . SER A 1 100 ? -19.102 0.974 4.845 1.00 81.25 100 SER A CA 1
ATOM 773 C C . SER A 1 100 ? -19.046 0.380 3.447 1.00 81.25 100 SER A C 1
ATOM 775 O O . SER A 1 100 ? -18.166 -0.425 3.162 1.00 81.25 100 SER A O 1
ATOM 777 N N . ASN A 1 101 ? -19.941 0.811 2.556 1.00 79.00 101 ASN A N 1
ATOM 778 C CA . ASN A 1 101 ? -20.006 0.252 1.206 1.00 79.00 101 ASN A CA 1
ATOM 779 C C . ASN A 1 101 ? -18.703 0.477 0.439 1.00 79.00 101 ASN A C 1
ATOM 781 O O . ASN A 1 101 ? -18.228 -0.435 -0.221 1.00 79.00 101 ASN A O 1
ATOM 785 N N . THR A 1 102 ? -18.088 1.654 0.560 1.00 79.00 102 THR A N 1
ATOM 786 C CA . THR A 1 102 ? -16.806 1.928 -0.097 1.00 79.00 102 THR A CA 1
ATOM 787 C C . THR A 1 102 ? -15.701 1.044 0.466 1.00 79.00 102 THR A C 1
ATOM 789 O O . THR A 1 102 ? -14.988 0.422 -0.307 1.00 79.00 102 THR A O 1
ATOM 792 N N . TYR A 1 103 ? -15.582 0.939 1.792 1.00 83.75 103 TYR A N 1
ATOM 793 C CA . TYR A 1 103 ? -14.493 0.188 2.422 1.00 83.75 103 TYR A CA 1
ATOM 794 C C . TYR A 1 103 ? -14.568 -1.319 2.160 1.00 83.75 103 TYR A C 1
ATOM 796 O O . TYR A 1 103 ? -13.551 -1.964 1.915 1.00 83.75 103 TYR A O 1
ATOM 804 N N . ILE A 1 104 ? -15.776 -1.883 2.216 1.00 84.31 104 ILE A N 1
ATOM 805 C CA . ILE A 1 104 ? -15.984 -3.304 1.940 1.00 84.31 104 ILE A CA 1
ATOM 806 C C . ILE A 1 104 ? -15.799 -3.585 0.444 1.00 84.31 104 ILE A C 1
ATOM 808 O O . ILE A 1 104 ? -15.059 -4.498 0.086 1.00 84.31 104 ILE A O 1
ATOM 812 N N . ASN A 1 105 ? -16.425 -2.793 -0.434 1.00 82.00 105 ASN A N 1
ATOM 813 C CA . ASN A 1 105 ? -16.468 -3.108 -1.865 1.00 82.00 105 ASN A CA 1
ATOM 814 C C . ASN A 1 105 ? -15.159 -2.805 -2.602 1.00 82.00 105 ASN A C 1
ATOM 816 O O . ASN A 1 105 ? -14.953 -3.342 -3.682 1.00 82.00 105 ASN A O 1
ATOM 820 N N . SER A 1 106 ? -14.282 -1.959 -2.056 1.00 77.88 106 SER A N 1
ATOM 821 C CA . SER A 1 106 ? -12.997 -1.629 -2.686 1.00 77.88 106 SER A CA 1
ATOM 822 C C . SER A 1 106 ? -11.838 -2.519 -2.214 1.00 77.88 106 SER A C 1
ATOM 824 O O . SER A 1 106 ? -10.689 -2.088 -2.266 1.00 77.88 106 SER A O 1
ATOM 826 N N . GLY A 1 107 ? -12.121 -3.679 -1.615 1.00 83.00 107 GLY A N 1
ATOM 827 C CA . GLY A 1 107 ? -11.097 -4.635 -1.181 1.00 83.00 107 GLY A CA 1
ATOM 828 C C . GLY A 1 107 ? -10.351 -4.281 0.116 1.00 83.00 107 GLY A C 1
ATOM 829 O O . GLY A 1 107 ? -9.678 -5.146 0.675 1.00 83.00 107 GLY A O 1
ATOM 830 N N . TRP A 1 108 ? -10.512 -3.070 0.675 1.00 85.25 108 TRP A N 1
ATOM 831 C CA . TRP A 1 108 ? -9.820 -2.660 1.912 1.00 85.25 108 TRP A CA 1
ATOM 832 C C . TRP A 1 108 ? -10.124 -3.582 3.093 1.00 85.25 108 TRP A C 1
ATOM 834 O O . TRP A 1 108 ? -9.229 -3.914 3.868 1.00 85.25 108 TRP A O 1
ATOM 844 N N . ALA A 1 109 ? -11.377 -4.019 3.221 1.00 90.44 109 ALA A N 1
ATOM 845 C CA . ALA A 1 109 ? -11.784 -4.950 4.265 1.00 90.44 109 ALA A CA 1
ATOM 846 C C . ALA A 1 109 ? -11.010 -6.273 4.204 1.00 90.44 109 ALA A C 1
ATOM 848 O O . ALA A 1 109 ? -10.517 -6.733 5.231 1.00 90.44 109 ALA A O 1
ATOM 849 N N . ALA A 1 110 ? -10.869 -6.849 3.006 1.00 90.50 110 ALA A N 1
ATOM 850 C CA . ALA A 1 110 ? -10.126 -8.087 2.792 1.00 90.50 110 ALA A CA 1
ATOM 851 C C . ALA A 1 110 ? -8.623 -7.886 3.036 1.00 90.50 110 ALA A C 1
ATOM 853 O O . ALA A 1 110 ? -8.005 -8.686 3.736 1.00 90.50 110 ALA A O 1
ATOM 854 N N . LEU A 1 111 ? -8.061 -6.778 2.541 1.00 87.62 111 LEU A N 1
ATOM 855 C CA . LEU A 1 111 ? -6.649 -6.429 2.708 1.00 87.62 111 LEU A CA 1
ATOM 856 C C . LEU A 1 111 ? -6.229 -6.346 4.184 1.00 87.62 111 LEU A C 1
ATOM 858 O O . LEU A 1 111 ? -5.126 -6.758 4.543 1.00 87.62 111 LEU A O 1
ATOM 862 N N . MET A 1 112 ? -7.099 -5.821 5.051 1.00 92.00 112 MET A N 1
ATOM 863 C CA . MET A 1 112 ? -6.777 -5.632 6.469 1.00 92.00 112 MET A CA 1
ATOM 864 C C . MET A 1 112 ? -6.857 -6.914 7.305 1.00 92.00 112 MET A C 1
ATOM 866 O O . MET A 1 112 ? -6.351 -6.925 8.429 1.00 92.00 112 MET A O 1
ATOM 870 N N . VAL A 1 113 ? -7.440 -8.004 6.793 1.00 95.06 113 VAL A N 1
ATOM 871 C CA . VAL A 1 113 ? -7.469 -9.288 7.509 1.00 95.06 113 VAL A CA 1
ATOM 872 C C . VAL A 1 113 ? -6.048 -9.844 7.669 1.00 95.06 113 VAL A C 1
ATOM 874 O O . VAL A 1 113 ? -5.210 -9.828 6.763 1.00 95.06 113 VAL A O 1
ATOM 877 N N . GLY A 1 114 ? -5.733 -10.301 8.880 1.00 95.50 114 GLY A N 1
ATOM 878 C CA . GLY A 1 114 ? -4.384 -10.687 9.288 1.00 95.50 114 GLY A CA 1
ATOM 879 C C . GLY A 1 114 ? -3.413 -9.506 9.400 1.00 95.50 114 GLY A C 1
ATOM 880 O O . GLY A 1 114 ? -2.207 -9.728 9.474 1.00 95.50 114 GLY A O 1
ATOM 881 N N . GLY A 1 115 ? -3.895 -8.263 9.324 1.00 94.62 115 GLY A N 1
ATOM 882 C CA . GLY A 1 115 ? -3.135 -7.075 9.701 1.00 94.62 115 GLY A CA 1
ATOM 883 C C . GLY A 1 115 ? -3.028 -6.949 11.218 1.00 94.62 115 GLY A C 1
ATOM 884 O O . GLY A 1 115 ? -3.777 -7.574 11.966 1.00 94.62 115 GLY A O 1
ATOM 885 N N . THR A 1 116 ? -2.099 -6.127 11.683 1.00 97.50 116 THR A N 1
ATOM 886 C CA . THR A 1 116 ? -1.957 -5.793 13.102 1.00 97.50 116 THR A CA 1
ATOM 887 C C . THR A 1 116 ? -2.793 -4.572 13.450 1.00 97.50 116 THR A C 1
ATOM 889 O O . THR A 1 116 ? -2.999 -3.692 12.614 1.00 97.50 116 THR A O 1
ATOM 892 N N . TYR A 1 117 ? -3.255 -4.489 14.694 1.00 97.69 117 TYR A N 1
ATOM 893 C CA . TYR A 1 117 ? -3.864 -3.274 15.220 1.00 97.69 117 TYR A CA 1
ATOM 894 C C . TYR A 1 117 ? -3.081 -2.692 16.392 1.00 97.69 117 TYR A C 1
ATOM 896 O O . TYR A 1 117 ? -2.352 -3.394 17.097 1.00 97.69 117 TYR A O 1
ATOM 904 N N . ARG A 1 118 ? -3.288 -1.397 16.637 1.00 97.44 118 ARG A N 1
ATOM 905 C CA . ARG A 1 118 ? -2.871 -0.690 17.849 1.00 97.44 118 ARG A CA 1
ATOM 906 C C . ARG A 1 118 ? -3.964 0.267 18.299 1.00 97.44 118 ARG A C 1
ATOM 908 O O . ARG A 1 118 ? -4.388 1.128 17.534 1.00 97.44 118 ARG A O 1
ATOM 915 N N . ILE A 1 119 ? -4.370 0.176 19.559 1.00 97.06 119 ILE A N 1
ATOM 916 C CA . ILE A 1 119 ? -5.245 1.179 20.172 1.00 97.06 119 ILE A CA 1
ATOM 917 C C . ILE A 1 119 ? -4.394 2.405 20.511 1.00 97.06 119 ILE A C 1
ATOM 919 O O . ILE A 1 119 ? -3.393 2.303 21.219 1.00 97.06 119 ILE A O 1
ATOM 923 N N . LEU A 1 120 ? -4.762 3.562 19.967 1.00 92.00 120 LEU A N 1
ATOM 924 C CA . LEU A 1 120 ? -3.983 4.798 20.054 1.00 92.00 120 LEU A CA 1
ATOM 925 C C . LEU A 1 120 ? -4.376 5.679 21.245 1.00 92.00 120 LEU A C 1
ATOM 927 O O . LEU A 1 120 ? -3.560 6.489 21.676 1.00 92.00 120 LEU A O 1
ATOM 931 N N . SER A 1 121 ? -5.602 5.561 21.767 1.00 92.12 121 SER A N 1
ATOM 932 C CA . SER A 1 121 ? -6.076 6.431 22.852 1.00 92.12 121 SER A CA 1
ATOM 933 C C . SER A 1 121 ? -7.087 5.773 23.801 1.00 92.12 121 SER A C 1
ATOM 935 O O . SER A 1 121 ? -7.699 4.744 23.504 1.00 92.12 121 SER A O 1
ATOM 937 N N . GLY A 1 122 ? -7.256 6.408 24.966 1.00 91.94 122 GLY A N 1
ATOM 938 C CA . GLY A 1 122 ? -8.132 5.980 26.057 1.00 91.94 122 GLY A CA 1
ATOM 939 C C . GLY A 1 122 ? -7.566 4.823 26.882 1.00 91.94 122 GLY A C 1
ATOM 940 O O . GLY A 1 122 ? -6.363 4.578 26.882 1.00 91.94 122 GLY A O 1
ATOM 941 N N . ASN A 1 123 ? -8.433 4.115 27.603 1.00 91.19 123 ASN A N 1
ATOM 942 C CA . ASN A 1 123 ? -8.027 3.205 28.682 1.00 91.19 123 ASN A CA 1
ATOM 943 C C . ASN A 1 123 ? -7.245 1.973 28.207 1.00 91.19 123 ASN A C 1
ATOM 945 O O . ASN A 1 123 ? -6.495 1.388 28.979 1.00 91.19 123 ASN A O 1
ATOM 949 N N . ALA A 1 124 ? -7.412 1.590 26.942 1.00 95.88 124 ALA A N 1
ATOM 950 C CA . ALA A 1 124 ? -6.722 0.456 26.335 1.00 95.88 124 ALA A CA 1
ATOM 951 C C . ALA A 1 124 ? -5.570 0.878 25.401 1.00 95.88 124 ALA A C 1
ATOM 953 O O . ALA A 1 124 ? -5.109 0.063 24.596 1.00 95.88 124 ALA A O 1
ATOM 954 N N . ALA A 1 125 ? -5.116 2.136 25.465 1.00 95.38 125 ALA A N 1
ATOM 955 C CA . ALA A 1 125 ? -4.022 2.635 24.633 1.00 95.38 125 ALA A CA 1
ATOM 956 C C . ALA A 1 125 ? -2.763 1.757 24.746 1.00 95.38 125 ALA A C 1
ATOM 958 O O . ALA A 1 125 ? -2.402 1.283 25.820 1.00 95.38 125 ALA A O 1
ATOM 959 N N . GLY A 1 126 ? -2.101 1.528 23.613 1.00 92.44 126 GLY A N 1
ATOM 960 C CA . GLY A 1 126 ? -0.932 0.655 23.506 1.00 92.44 126 GLY A CA 1
ATOM 961 C C . GLY A 1 126 ? -1.259 -0.826 23.307 1.00 92.44 126 GLY A C 1
ATOM 962 O O . GLY A 1 126 ? -0.372 -1.578 22.910 1.00 92.44 126 GLY A O 1
ATOM 963 N N . THR A 1 127 ? -2.511 -1.253 23.495 1.00 97.00 127 THR A N 1
ATOM 964 C CA . THR A 1 127 ? -2.920 -2.635 23.206 1.00 97.00 127 THR A CA 1
ATOM 965 C C . THR A 1 127 ? -2.772 -2.939 21.718 1.00 97.00 127 THR A C 1
ATOM 967 O O . THR A 1 127 ? -3.214 -2.157 20.870 1.00 97.00 127 THR A O 1
ATOM 970 N N . THR A 1 128 ? -2.192 -4.098 21.411 1.00 97.88 128 THR A N 1
ATOM 971 C CA . THR A 1 128 ? -1.988 -4.600 20.050 1.00 97.88 128 THR A CA 1
ATOM 972 C C . THR A 1 128 ? -2.478 -6.034 19.892 1.00 97.88 128 THR A C 1
ATOM 974 O O . THR A 1 128 ? -2.605 -6.783 20.868 1.00 97.88 128 THR A O 1
ATOM 977 N N . GLY A 1 129 ? -2.714 -6.425 18.647 1.00 97.94 129 GLY A N 1
ATOM 978 C CA . GLY A 1 129 ? -3.101 -7.777 18.258 1.00 97.94 129 GLY A CA 1
ATOM 979 C C . GLY A 1 129 ? -3.306 -7.857 16.751 1.00 97.94 129 GLY A C 1
ATOM 980 O O . GLY A 1 129 ? -2.749 -7.044 16.008 1.00 97.94 129 GLY A O 1
ATOM 981 N N . THR A 1 130 ? -4.121 -8.811 16.320 1.00 98.38 130 THR A N 1
ATOM 982 C CA . THR A 1 130 ? -4.389 -9.095 14.904 1.00 98.38 130 THR A CA 1
ATOM 983 C C . THR A 1 130 ? -5.851 -8.832 14.556 1.00 98.38 130 THR A C 1
ATOM 985 O O . THR A 1 130 ? -6.747 -9.084 15.359 1.00 98.38 130 THR A O 1
ATOM 988 N N . ILE A 1 131 ? -6.105 -8.333 13.349 1.00 98.31 131 ILE A N 1
ATOM 989 C CA . ILE A 1 131 ? -7.446 -8.244 12.769 1.00 98.31 131 ILE A CA 1
ATOM 990 C C . ILE A 1 131 ? -7.820 -9.604 12.187 1.00 98.31 131 ILE A C 1
ATOM 992 O O . ILE A 1 131 ? -7.180 -10.063 11.243 1.00 98.31 131 ILE A O 1
ATOM 996 N N . ILE A 1 132 ? -8.865 -10.243 12.709 1.00 98.31 132 ILE A N 1
ATOM 997 C CA . ILE A 1 132 ? -9.308 -11.563 12.218 1.00 98.31 132 ILE A CA 1
ATOM 998 C C . ILE A 1 132 ? -10.438 -11.471 11.193 1.00 98.31 132 ILE A C 1
ATOM 1000 O O . ILE A 1 132 ? -10.625 -12.386 10.398 1.00 98.31 132 ILE A O 1
ATOM 1004 N N . ALA A 1 133 ? -11.177 -10.365 11.191 1.00 97.38 133 ALA A N 1
ATOM 1005 C CA . ALA A 1 133 ? -12.208 -10.080 10.206 1.00 97.38 133 ALA A CA 1
ATOM 1006 C C . ALA A 1 133 ? -12.489 -8.577 10.151 1.00 97.38 133 ALA A C 1
ATOM 1008 O O . ALA A 1 133 ? -12.292 -7.856 11.132 1.00 97.38 133 ALA A O 1
ATOM 1009 N N . VAL A 1 134 ? -13.021 -8.119 9.020 1.00 95.25 134 VAL A N 1
ATOM 1010 C CA . VAL A 1 134 ? -13.655 -6.806 8.907 1.00 95.25 134 VAL A CA 1
ATOM 1011 C C . VAL A 1 134 ? -15.090 -7.019 8.450 1.00 95.25 134 VAL A C 1
ATOM 1013 O O . VAL A 1 134 ? -15.337 -7.639 7.420 1.00 95.25 134 VAL A O 1
ATOM 1016 N N . SER A 1 135 ? -16.040 -6.552 9.252 1.00 92.50 135 SER A N 1
ATOM 1017 C CA . SER A 1 135 ? -17.477 -6.730 9.027 1.00 92.50 135 SER A CA 1
ATOM 1018 C C . SER A 1 135 ? -18.203 -5.392 9.103 1.00 92.50 135 SER A C 1
ATOM 1020 O O . SER A 1 135 ? -17.577 -4.348 9.262 1.00 92.50 135 SER A O 1
ATOM 1022 N N . ASN A 1 136 ? -19.524 -5.408 8.975 1.00 92.50 136 ASN A N 1
ATOM 1023 C CA . ASN A 1 136 ? -20.358 -4.237 9.193 1.00 92.50 136 ASN A CA 1
ATOM 1024 C C . ASN A 1 136 ? -21.131 -4.402 10.498 1.00 92.50 136 ASN A C 1
ATOM 1026 O O . ASN A 1 136 ? -21.699 -5.464 10.748 1.00 92.50 136 ASN A O 1
ATOM 1030 N N . ILE A 1 137 ? -21.208 -3.337 11.292 1.00 91.69 137 ILE A N 1
ATOM 1031 C CA . ILE A 1 137 ? -22.118 -3.268 12.439 1.00 91.69 137 ILE A CA 1
ATOM 1032 C C . ILE A 1 137 ? -23.003 -2.037 12.333 1.00 91.69 137 ILE A C 1
ATOM 1034 O O . ILE A 1 137 ? -22.636 -1.043 11.707 1.00 91.69 137 ILE A O 1
ATOM 1038 N N . TYR A 1 138 ? -24.154 -2.092 12.993 1.00 89.75 138 TYR A N 1
ATOM 1039 C CA . TYR A 1 138 ? -24.991 -0.923 13.208 1.00 89.75 138 TYR A CA 1
ATOM 1040 C C . TYR A 1 138 ? -24.628 -0.279 14.545 1.00 89.75 138 TYR A C 1
ATOM 1042 O O . TYR A 1 138 ? -24.701 -0.930 15.588 1.00 89.75 138 TYR A O 1
ATOM 1050 N N . MET A 1 139 ? -24.229 0.991 14.531 1.00 85.56 139 MET A N 1
ATOM 1051 C CA . MET A 1 139 ? -23.945 1.724 15.766 1.00 85.56 139 MET A CA 1
ATOM 1052 C C . MET A 1 139 ? -24.187 3.227 15.625 1.00 85.56 139 MET A C 1
ATOM 1054 O O . MET A 1 139 ? -24.193 3.774 14.521 1.00 85.56 139 MET A O 1
ATOM 1058 N N . MET A 1 140 ? -24.346 3.907 16.764 1.00 78.00 140 MET A N 1
ATOM 1059 C CA . MET A 1 140 ? -24.380 5.370 16.802 1.00 78.00 140 MET A CA 1
ATOM 1060 C C . MET A 1 140 ? -23.013 5.948 16.443 1.00 78.00 140 MET A C 1
ATOM 1062 O O . MET A 1 140 ? -22.010 5.608 17.073 1.00 78.00 140 MET A O 1
ATOM 1066 N N . THR A 1 141 ? -22.987 6.828 15.448 1.00 72.62 141 THR A N 1
ATOM 1067 C CA . THR A 1 141 ? -21.765 7.508 14.999 1.00 72.62 141 THR A CA 1
ATOM 1068 C C . THR A 1 141 ? -21.488 8.773 15.825 1.00 72.62 141 THR A C 1
ATOM 1070 O O . THR A 1 141 ? -22.190 9.061 16.796 1.00 72.62 141 THR A O 1
ATOM 1073 N N . TRP A 1 142 ? -20.430 9.520 15.482 1.00 61.97 142 TRP A N 1
ATOM 1074 C CA . TRP A 1 142 ? -19.983 10.713 16.220 1.00 61.97 142 TRP A CA 1
ATOM 1075 C C . TRP A 1 142 ? -21.066 11.792 16.380 1.00 61.97 142 TRP A C 1
ATOM 1077 O O . TRP A 1 142 ? -21.041 12.533 17.361 1.00 61.97 142 TRP A O 1
ATOM 1087 N N . ASN A 1 143 ? -22.040 11.861 15.464 1.00 62.78 143 ASN A N 1
ATOM 1088 C CA . ASN A 1 143 ? -23.271 12.589 15.732 1.00 62.78 143 ASN A CA 1
ATOM 1089 C C . ASN A 1 143 ? -24.236 11.635 16.453 1.00 62.78 143 ASN A C 1
ATOM 1091 O O . ASN A 1 143 ? -24.621 10.580 15.951 1.00 62.78 143 ASN A O 1
ATOM 1095 N N . THR A 1 144 ? -24.607 11.993 17.677 1.00 57.09 144 THR A N 1
ATOM 1096 C CA . THR A 1 144 ? -25.429 11.170 18.576 1.00 57.09 144 THR A CA 1
ATOM 1097 C C . THR A 1 144 ? -26.869 10.976 18.091 1.00 57.09 144 THR A C 1
ATOM 1099 O O . THR A 1 144 ? -27.665 10.355 18.789 1.00 57.09 144 THR A O 1
ATOM 1102 N N . SER A 1 145 ? -27.214 11.498 16.911 1.00 65.31 145 SER A N 1
ATOM 1103 C CA . SER A 1 145 ? -28.549 11.444 16.314 1.00 65.31 145 SER A CA 1
ATOM 1104 C C . SER A 1 145 ? -28.635 10.515 15.100 1.00 65.31 145 SER A C 1
ATOM 1106 O O . SER A 1 145 ? -29.733 10.286 14.602 1.00 65.31 145 SER A O 1
ATOM 1108 N N . GLN A 1 146 ? -27.516 9.964 14.617 1.00 65.25 146 GLN A N 1
ATOM 1109 C CA . GLN A 1 146 ? -27.487 9.077 13.455 1.00 65.25 146 GLN A CA 1
ATOM 1110 C C . GLN A 1 146 ? -26.779 7.773 13.799 1.00 65.25 146 GLN A C 1
ATOM 1112 O O . GLN A 1 146 ? -25.565 7.703 14.030 1.00 65.25 146 GLN A O 1
ATOM 1117 N N . SER A 1 147 ? -27.577 6.713 13.796 1.00 76.81 147 SER A N 1
ATOM 1118 C CA . SER A 1 147 ? -27.058 5.361 13.683 1.00 76.81 147 SER A CA 1
ATOM 1119 C C . SER A 1 147 ? -26.812 5.059 12.211 1.00 76.81 147 SER A C 1
ATOM 1121 O O . SER A 1 147 ? -27.633 5.399 11.360 1.00 76.81 147 SER A O 1
ATOM 1123 N N . ASN A 1 148 ? -25.670 4.454 11.910 1.00 84.56 148 ASN A N 1
ATOM 1124 C CA . ASN A 1 148 ? -25.333 4.049 10.554 1.00 84.56 148 ASN A CA 1
ATOM 1125 C C . ASN A 1 148 ? -24.632 2.690 10.582 1.00 84.56 148 ASN A C 1
ATOM 1127 O O . ASN A 1 148 ? -24.143 2.241 11.623 1.00 84.56 148 ASN A O 1
ATOM 1131 N N . VAL A 1 149 ? -24.591 2.045 9.423 1.00 88.81 149 VAL A N 1
ATOM 1132 C CA . VAL A 1 149 ? -23.739 0.886 9.193 1.00 88.81 149 VAL A CA 1
ATOM 1133 C C . VAL A 1 149 ? -22.304 1.385 9.039 1.00 88.81 149 VAL A C 1
ATOM 1135 O O . VAL A 1 149 ? -22.047 2.288 8.240 1.00 88.81 149 VAL A O 1
ATOM 1138 N N . VAL A 1 150 ? -21.388 0.824 9.828 1.00 91.31 150 VAL A N 1
ATOM 1139 C CA . VAL A 1 150 ? -19.964 1.183 9.811 1.00 91.31 150 VAL A CA 1
ATOM 1140 C C . VAL A 1 150 ? -19.060 -0.048 9.725 1.00 91.31 150 VAL A C 1
ATOM 1142 O O . VAL A 1 150 ? -19.456 -1.114 10.215 1.00 91.31 150 VAL A O 1
ATOM 1145 N N . PRO A 1 151 ? -17.836 0.076 9.168 1.00 93.81 151 PRO A N 1
ATOM 1146 C CA . PRO A 1 151 ? -16.856 -0.997 9.226 1.00 93.81 151 PRO A CA 1
ATOM 1147 C C . PRO A 1 151 ? -16.460 -1.300 10.673 1.00 93.81 151 PRO A C 1
ATOM 1149 O O . PRO A 1 151 ? -16.214 -0.395 11.479 1.00 93.81 151 PRO A O 1
ATOM 1152 N N . PHE A 1 152 ? -16.365 -2.587 10.975 1.00 95.81 152 PHE A N 1
ATOM 1153 C CA . PHE A 1 152 ? -16.014 -3.130 12.272 1.00 95.81 152 PHE A CA 1
ATOM 1154 C C . PHE A 1 152 ? -14.842 -4.089 12.146 1.00 95.81 152 PHE A C 1
ATOM 1156 O O . PHE A 1 152 ? -14.954 -5.156 11.539 1.00 95.81 152 PHE A O 1
ATOM 1163 N N . PHE A 1 153 ? -13.727 -3.704 12.748 1.00 97.44 153 PHE A N 1
ATOM 1164 C CA . PHE A 1 153 ? -12.526 -4.513 12.837 1.00 97.44 153 PHE A CA 1
ATOM 1165 C C . PHE A 1 153 ? -12.674 -5.483 14.005 1.00 97.44 153 PHE A C 1
ATOM 1167 O O . PHE A 1 153 ? -12.724 -5.051 15.155 1.00 97.44 153 PHE A O 1
ATOM 1174 N N . VAL A 1 154 ? -12.758 -6.779 13.718 1.00 98.12 154 VAL A N 1
ATOM 1175 C CA . VAL A 1 154 ? -12.823 -7.832 14.735 1.00 98.12 154 VAL A CA 1
ATOM 1176 C C . VAL A 1 154 ? -11.405 -8.154 15.190 1.00 98.12 154 VAL A C 1
ATOM 1178 O O . VAL A 1 154 ? -10.540 -8.451 14.361 1.00 98.12 154 VAL A O 1
ATOM 1181 N N . LEU A 1 155 ? -11.167 -8.085 16.498 1.00 98.50 155 LEU A N 1
ATOM 1182 C CA 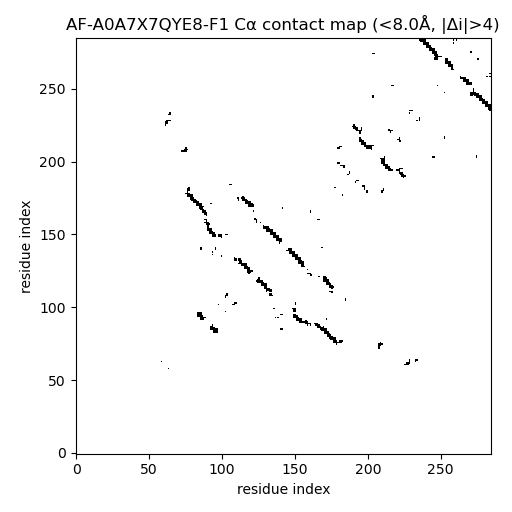. LEU A 1 155 ? -9.854 -8.351 17.088 1.00 98.50 155 LEU A CA 1
ATOM 1183 C C . LEU A 1 155 ? -9.705 -9.845 17.384 1.00 98.50 155 LEU A C 1
ATOM 1185 O O . LEU A 1 155 ? -10.677 -10.526 17.705 1.00 98.50 155 LEU A O 1
ATOM 1189 N N . ASP A 1 156 ? -8.474 -10.338 17.316 1.00 98.56 156 ASP A N 1
ATOM 1190 C CA . ASP A 1 156 ? -8.100 -11.707 17.684 1.00 98.56 156 ASP A CA 1
ATOM 1191 C C . ASP A 1 156 ? -8.371 -12.048 19.153 1.00 98.56 156 ASP A C 1
ATOM 1193 O O . ASP A 1 156 ? -8.602 -13.208 19.492 1.00 98.56 156 ASP A O 1
ATOM 1197 N N . LYS A 1 157 ? -8.353 -11.044 20.031 1.00 97.62 157 LYS A N 1
ATOM 1198 C CA . LYS A 1 157 ? -8.560 -11.207 21.470 1.00 97.62 157 LYS A CA 1
ATOM 1199 C C . LYS A 1 157 ? -9.388 -10.069 22.060 1.00 97.62 157 LYS A C 1
ATOM 1201 O O . LYS A 1 157 ? -9.328 -8.939 21.565 1.00 97.62 157 LYS A O 1
ATOM 1206 N N . PRO A 1 158 ? -10.129 -10.336 23.149 1.00 97.56 158 PRO A N 1
ATOM 1207 C CA . PRO A 1 158 ? -10.897 -9.299 23.802 1.00 97.56 158 PRO A CA 1
ATOM 1208 C C . PRO A 1 158 ? -9.989 -8.246 24.450 1.00 97.56 158 PRO A C 1
ATOM 1210 O O . PRO A 1 158 ? -8.959 -8.558 25.049 1.00 97.56 158 PRO A O 1
ATOM 1213 N N . VAL A 1 159 ? -10.409 -6.989 24.371 1.00 97.31 159 VAL A N 1
ATOM 1214 C CA . VAL A 1 159 ? -9.800 -5.841 25.037 1.00 97.31 159 VAL A CA 1
ATOM 1215 C C . VAL A 1 159 ? -10.544 -5.577 26.340 1.00 97.31 159 VAL A C 1
ATOM 1217 O O . VAL A 1 159 ? -11.769 -5.447 26.357 1.00 97.31 159 VAL A O 1
ATOM 1220 N N . SER A 1 160 ? -9.798 -5.485 27.441 1.00 96.62 160 SER A N 1
ATOM 1221 C CA . SER A 1 160 ? -10.362 -5.136 28.745 1.00 96.62 160 SER A CA 1
ATOM 1222 C C . SER A 1 160 ? -10.776 -3.665 28.757 1.00 96.62 160 SER A C 1
ATOM 1224 O O . SER A 1 160 ? -9.949 -2.779 28.539 1.00 96.62 160 SER A O 1
ATOM 1226 N N . LEU A 1 161 ? -12.061 -3.409 29.006 1.00 95.75 161 LEU A N 1
ATOM 1227 C CA . LEU A 1 161 ? -12.635 -2.069 29.111 1.00 95.75 161 LEU A CA 1
ATOM 1228 C C . LEU A 1 161 ? -13.252 -1.882 30.501 1.00 95.75 161 LEU A C 1
ATOM 1230 O O . LEU A 1 161 ? -13.861 -2.824 31.019 1.00 95.75 161 LEU A O 1
ATOM 1234 N N . PRO A 1 162 ? -13.156 -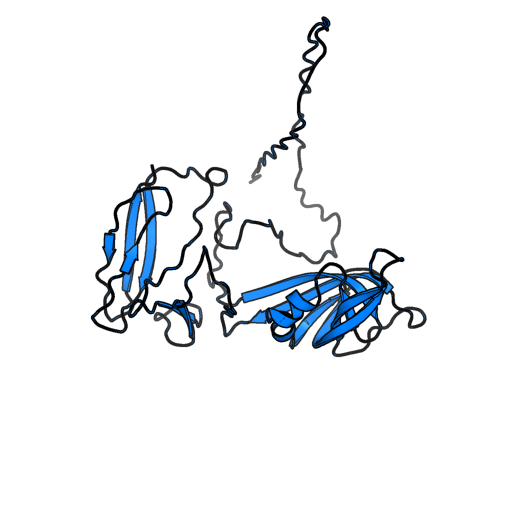0.686 31.112 1.00 94.50 162 PRO A N 1
ATOM 1235 C CA . PRO A 1 162 ? -13.799 -0.419 32.394 1.00 94.50 162 PRO A CA 1
ATOM 1236 C C . PRO A 1 162 ? -15.303 -0.721 32.357 1.00 94.50 162 PRO A C 1
ATOM 1238 O O . PRO A 1 162 ? -16.039 -0.198 31.521 1.00 94.50 162 PRO A O 1
ATOM 1241 N N . GLY A 1 163 ? -15.751 -1.615 33.243 1.00 93.69 163 GLY A N 1
ATOM 1242 C CA . GLY A 1 163 ? -17.148 -2.063 33.308 1.00 93.69 163 GLY A CA 1
ATOM 1243 C C . GLY A 1 163 ? -17.645 -2.812 32.063 1.00 93.69 163 GLY A C 1
ATOM 1244 O O . GLY A 1 163 ? -18.856 -2.926 31.874 1.00 93.69 163 GLY A O 1
ATOM 1245 N N . GLY A 1 164 ? -16.739 -3.262 31.185 1.00 92.75 164 GLY A N 1
ATOM 1246 C CA . GLY A 1 164 ? -17.072 -3.885 29.901 1.00 92.75 164 GLY A CA 1
ATOM 1247 C C . GLY A 1 164 ? -17.779 -2.950 28.914 1.00 92.75 164 GLY A C 1
ATOM 1248 O O . GLY A 1 164 ? -18.309 -3.419 27.909 1.00 92.75 164 GLY A O 1
ATOM 1249 N N . GLN A 1 165 ? -17.820 -1.644 29.197 1.00 93.50 165 GLN A N 1
ATOM 1250 C CA . GLN A 1 165 ? -18.584 -0.688 28.402 1.00 93.50 165 GLN A CA 1
ATOM 1251 C C . GLN A 1 165 ? -17.792 -0.221 27.176 1.00 93.50 165 GLN A C 1
ATOM 1253 O O . GLN A 1 165 ? -16.590 0.037 27.295 1.00 93.50 165 GLN A O 1
ATOM 1258 N N . PRO A 1 166 ? -18.441 -0.055 26.006 1.00 94.31 166 PRO A N 1
ATOM 1259 C CA . PRO A 1 166 ? -17.779 0.489 24.827 1.00 94.31 166 PRO A CA 1
ATOM 1260 C C . PRO A 1 166 ? -17.214 1.893 25.078 1.00 94.31 166 PRO A C 1
ATOM 1262 O O . PRO A 1 166 ? -17.897 2.771 25.610 1.00 94.31 166 PRO A O 1
ATOM 1265 N N . GLN A 1 167 ? -15.980 2.131 24.639 1.00 93.31 167 GLN A N 1
ATOM 1266 C CA . GLN A 1 167 ? -15.301 3.417 24.772 1.00 93.31 167 GLN A CA 1
ATOM 1267 C C . GLN A 1 167 ? -15.397 4.207 23.464 1.00 93.31 167 GLN A C 1
ATOM 1269 O O . GLN A 1 167 ? -14.803 3.832 22.454 1.00 93.31 167 GLN A O 1
ATOM 1274 N N . ARG A 1 168 ? -16.122 5.327 23.492 1.00 91.69 168 ARG A N 1
ATOM 1275 C CA . ARG A 1 168 ? -16.246 6.258 22.358 1.00 91.69 168 ARG A CA 1
ATOM 1276 C C . ARG A 1 168 ? -14.993 7.117 22.179 1.00 91.69 168 ARG A C 1
ATOM 1278 O O . ARG A 1 168 ? -14.209 7.262 23.114 1.00 91.69 168 ARG A O 1
ATOM 1285 N N . ASN A 1 169 ? -14.860 7.734 21.002 1.00 89.81 169 ASN A N 1
ATOM 1286 C CA . ASN A 1 169 ? -13.766 8.649 20.645 1.00 89.81 169 ASN A CA 1
ATOM 1287 C C . ASN A 1 169 ? -12.376 8.019 20.846 1.00 89.81 169 ASN A C 1
ATOM 1289 O O . ASN A 1 169 ? -11.410 8.680 21.226 1.00 89.81 169 ASN A O 1
ATOM 1293 N N . ALA A 1 170 ? -12.291 6.709 20.630 1.00 92.25 170 ALA A N 1
ATOM 1294 C CA . ALA A 1 170 ? -11.046 5.974 20.692 1.00 92.25 170 ALA A CA 1
ATOM 1295 C C . ALA A 1 170 ? -10.303 6.119 19.356 1.00 92.25 170 ALA A C 1
ATOM 1297 O O . ALA A 1 170 ? -10.912 6.142 18.286 1.00 92.25 170 ALA A O 1
ATOM 1298 N N . GLY A 1 171 ? -8.980 6.216 19.429 1.00 92.62 171 GLY A N 1
ATOM 1299 C CA . GLY A 1 171 ? -8.086 6.159 18.284 1.00 92.62 171 GLY A CA 1
ATOM 1300 C C . GLY A 1 171 ? -7.625 4.726 18.055 1.00 92.62 171 GLY A C 1
ATOM 1301 O O . GLY A 1 171 ? -7.331 3.998 19.005 1.00 92.62 171 GLY A O 1
ATOM 1302 N N . PHE A 1 172 ? -7.535 4.324 16.797 1.00 94.94 172 PHE A N 1
ATOM 1303 C CA . PHE A 1 172 ? -7.194 2.965 16.399 1.00 94.94 172 PHE A CA 1
ATOM 1304 C C . PHE A 1 172 ? -6.358 2.991 15.132 1.00 94.94 172 PHE A C 1
ATOM 1306 O O . PHE A 1 172 ? -6.695 3.686 14.183 1.00 94.94 172 PHE A O 1
ATOM 1313 N N . MET A 1 173 ? -5.259 2.256 15.113 1.00 94.69 173 MET A N 1
ATOM 1314 C CA . MET A 1 173 ? -4.434 2.080 13.928 1.00 94.69 173 MET A CA 1
ATOM 1315 C C . MET A 1 173 ? -4.533 0.638 13.473 1.00 94.69 173 MET A C 1
ATOM 1317 O O . MET A 1 173 ? -4.386 -0.261 14.299 1.00 94.69 173 MET A O 1
ATOM 1321 N N . VAL A 1 174 ? -4.710 0.432 12.174 1.00 94.12 174 VAL A N 1
ATOM 1322 C CA . VAL A 1 174 ? -4.484 -0.860 11.525 1.00 94.12 174 VAL A CA 1
ATOM 1323 C C . VAL A 1 174 ? -3.298 -0.757 10.589 1.00 94.12 174 VAL A C 1
ATOM 1325 O O . VAL A 1 174 ? -3.074 0.281 9.961 1.00 94.12 174 VAL A O 1
ATOM 1328 N N . GLU A 1 175 ? -2.525 -1.830 10.530 1.00 91.38 175 GLU A N 1
ATOM 1329 C CA . GLU A 1 175 ? -1.357 -1.944 9.677 1.00 91.38 175 GLU A CA 1
ATOM 1330 C C . GLU A 1 175 ? -1.263 -3.339 9.070 1.00 91.38 175 GLU A C 1
ATOM 1332 O O . GLU A 1 175 ? -1.208 -4.340 9.787 1.00 91.38 175 GLU A O 1
ATOM 1337 N N . LYS A 1 176 ? -1.182 -3.401 7.742 1.00 88.81 176 LYS A N 1
ATOM 1338 C CA . LYS A 1 176 ? -0.881 -4.622 7.003 1.00 88.81 176 LYS A CA 1
ATOM 1339 C C . LYS A 1 176 ? 0.410 -4.435 6.222 1.00 88.81 176 LYS A C 1
ATOM 1341 O O . LYS A 1 176 ? 0.501 -3.552 5.371 1.00 88.81 176 LYS A O 1
ATOM 1346 N N . PHE A 1 177 ? 1.370 -5.309 6.489 1.00 83.25 177 PHE A N 1
ATOM 1347 C CA . PHE A 1 177 ? 2.515 -5.503 5.615 1.00 83.25 177 PHE A CA 1
ATOM 1348 C C . PHE A 1 177 ? 2.148 -6.515 4.536 1.00 83.25 177 PHE A C 1
ATOM 1350 O O . PHE A 1 177 ? 1.721 -7.628 4.845 1.00 83.25 177 PHE A O 1
ATOM 1357 N N . VAL A 1 178 ? 2.324 -6.116 3.284 1.00 77.12 178 VAL A N 1
ATOM 1358 C CA . VAL A 1 178 ? 2.280 -7.001 2.125 1.00 77.12 178 VAL A CA 1
ATOM 1359 C C . VAL A 1 178 ? 3.675 -6.953 1.516 1.00 77.12 178 VAL A C 1
ATOM 1361 O O . VAL A 1 178 ? 4.038 -5.997 0.833 1.00 77.12 178 VAL A O 1
ATOM 1364 N N . LEU A 1 179 ? 4.506 -7.914 1.919 1.00 73.00 179 LEU A N 1
ATOM 1365 C CA . LEU A 1 179 ? 5.941 -7.934 1.603 1.00 73.00 179 LEU A CA 1
ATOM 1366 C C . LEU A 1 179 ? 6.241 -8.677 0.306 1.00 73.00 179 LEU A C 1
ATOM 1368 O O . LEU A 1 179 ? 7.226 -8.379 -0.358 1.00 73.00 179 LEU A O 1
ATOM 1372 N N . ASP A 1 180 ? 5.370 -9.622 -0.035 1.00 64.75 180 ASP A N 1
ATOM 1373 C CA . ASP A 1 180 ? 5.591 -10.564 -1.129 1.00 64.75 180 ASP A CA 1
ATOM 1374 C C . ASP A 1 180 ? 4.749 -10.215 -2.372 1.00 64.75 180 ASP A C 1
ATOM 1376 O O . ASP A 1 180 ? 4.904 -10.807 -3.440 1.00 64.75 180 ASP A O 1
ATOM 1380 N N . GLU A 1 181 ? 3.858 -9.227 -2.242 1.00 60.91 181 GLU A N 1
ATOM 1381 C CA . GLU A 1 181 ? 2.947 -8.773 -3.289 1.00 60.91 181 GLU A CA 1
ATOM 1382 C C . GLU A 1 181 ? 2.818 -7.245 -3.243 1.00 60.91 181 GLU A C 1
ATOM 1384 O O . GLU A 1 181 ? 2.555 -6.648 -2.200 1.00 60.91 181 GLU A O 1
ATOM 1389 N N . GLY A 1 182 ? 2.948 -6.581 -4.387 1.00 55.72 182 GLY A N 1
ATOM 1390 C CA . GLY A 1 182 ? 2.441 -5.219 -4.537 1.00 55.72 182 GLY A CA 1
ATOM 1391 C C . GLY A 1 182 ? 0.984 -5.298 -4.982 1.00 55.72 182 GLY A C 1
ATOM 1392 O O . GLY A 1 182 ? 0.671 -5.494 -6.155 1.00 55.72 182 GLY A O 1
ATOM 1393 N N . TYR A 1 183 ? 0.070 -5.200 -4.027 1.00 53.50 183 TYR A N 1
ATOM 1394 C CA . TYR A 1 183 ? -1.353 -5.297 -4.318 1.00 53.50 183 TYR A CA 1
ATOM 1395 C C . TYR A 1 183 ? -1.836 -4.004 -4.995 1.00 53.50 183 TYR A C 1
ATOM 1397 O O . TYR A 1 183 ? -1.939 -2.949 -4.365 1.00 53.50 183 TYR A O 1
ATOM 1405 N N . LEU A 1 184 ? -2.113 -4.077 -6.298 1.00 54.00 184 LEU A N 1
ATOM 1406 C CA . LEU A 1 184 ? -2.768 -3.021 -7.073 1.00 54.00 184 LEU A CA 1
ATOM 1407 C C . LEU A 1 184 ? -4.193 -3.471 -7.404 1.00 54.00 184 LEU A C 1
ATOM 1409 O O . LEU A 1 184 ? -4.517 -3.720 -8.564 1.00 54.00 184 LEU A O 1
ATOM 1413 N N . ASP A 1 185 ? -5.046 -3.616 -6.390 1.00 49.06 185 ASP A N 1
ATOM 1414 C CA . ASP A 1 185 ? -6.469 -3.841 -6.646 1.00 49.06 185 ASP A CA 1
ATOM 1415 C C . ASP A 1 185 ? -7.110 -2.528 -7.078 1.00 49.06 185 ASP A C 1
ATOM 1417 O O . ASP A 1 185 ? -7.419 -1.631 -6.294 1.00 49.06 185 ASP A O 1
ATOM 1421 N N . GLY A 1 186 ? -7.199 -2.384 -8.390 1.00 51.72 186 GLY A N 1
ATOM 1422 C CA . GLY A 1 186 ? -8.042 -1.397 -9.024 1.00 51.72 186 GLY A CA 1
ATOM 1423 C C . GLY A 1 186 ? -7.606 0.062 -8.974 1.00 51.72 186 GLY A C 1
ATOM 1424 O O . GLY A 1 186 ? -8.442 0.942 -9.192 1.00 51.72 186 GLY A O 1
ATOM 1425 N N . THR A 1 187 ? -6.322 0.369 -8.766 1.00 51.81 187 THR A N 1
ATOM 1426 C CA . THR A 1 187 ? -5.813 1.716 -9.077 1.00 51.81 187 THR A CA 1
ATOM 1427 C C . THR A 1 187 ? -5.765 1.912 -10.587 1.00 51.81 187 THR A C 1
ATOM 1429 O O . THR A 1 187 ? -4.739 1.715 -11.232 1.00 51.81 187 THR A O 1
ATOM 1432 N N . TYR A 1 188 ? -6.910 2.299 -11.136 1.00 63.59 188 TYR A N 1
ATOM 1433 C CA . TYR A 1 188 ? -7.106 2.642 -12.534 1.00 63.59 188 TYR A CA 1
ATOM 1434 C C . TYR A 1 188 ? -7.276 4.155 -12.663 1.00 63.59 188 TYR A C 1
ATOM 1436 O O . TYR A 1 188 ? -8.008 4.774 -11.887 1.00 63.59 188 TYR A O 1
ATOM 1444 N N . GLY A 1 189 ? -6.608 4.767 -13.642 1.00 69.69 189 GLY A N 1
ATOM 1445 C CA . GLY A 1 189 ? -6.833 6.169 -13.987 1.00 69.69 189 GLY A CA 1
ATOM 1446 C C . GLY A 1 189 ? -5.554 6.915 -14.338 1.00 69.69 189 GLY A C 1
ATOM 1447 O O . GLY A 1 189 ? -4.722 6.433 -15.101 1.00 69.69 189 GLY A O 1
ATOM 1448 N N . TYR A 1 190 ? -5.397 8.124 -13.795 1.00 70.12 190 TYR A N 1
ATOM 1449 C CA . TYR A 1 190 ? -4.304 9.021 -14.175 1.00 70.12 190 TYR A CA 1
ATOM 1450 C C . TYR A 1 190 ? -2.914 8.387 -14.001 1.00 70.12 190 TYR A C 1
ATOM 1452 O O . TYR A 1 190 ? -2.048 8.595 -14.836 1.00 70.12 190 TYR A O 1
ATOM 1460 N N . TRP A 1 191 ? -2.674 7.557 -12.989 1.00 73.19 191 TRP A N 1
ATOM 1461 C CA . TRP A 1 191 ? -1.326 7.030 -12.741 1.00 73.19 191 TRP A CA 1
ATOM 1462 C C . TRP A 1 191 ? -0.999 5.725 -13.475 1.00 73.19 191 TRP A C 1
ATOM 1464 O O . TRP A 1 191 ? 0.172 5.467 -13.743 1.00 73.19 191 TRP A O 1
ATOM 1474 N N . LEU A 1 192 ? -1.995 4.905 -13.814 1.00 78.19 192 LEU A N 1
ATOM 1475 C CA . LEU A 1 192 ? -1.780 3.543 -14.305 1.00 78.19 192 LEU A CA 1
ATOM 1476 C C . LEU A 1 192 ? -2.959 3.060 -15.161 1.00 78.19 192 LEU A C 1
ATOM 1478 O O . LEU A 1 192 ? -4.118 3.254 -14.786 1.00 78.19 192 LEU A O 1
ATOM 1482 N N . GLU A 1 193 ? -2.652 2.418 -16.290 1.00 81.75 193 GLU A N 1
ATOM 1483 C CA . GLU A 1 193 ? -3.646 1.783 -17.168 1.00 81.75 193 GLU A CA 1
ATOM 1484 C C . GLU A 1 193 ? -4.019 0.355 -16.759 1.00 81.75 193 GLU A C 1
ATOM 1486 O O . GLU A 1 193 ? -3.276 -0.348 -16.078 1.00 81.75 193 GLU A O 1
ATOM 1491 N N . THR A 1 194 ? -5.178 -0.092 -17.249 1.00 81.56 194 THR A N 1
ATOM 1492 C CA . THR A 1 194 ? -5.772 -1.413 -16.953 1.00 81.56 194 THR A CA 1
ATOM 1493 C C . THR A 1 194 ? -4.965 -2.612 -17.462 1.00 81.56 194 THR A C 1
ATOM 1495 O O . THR A 1 194 ? -5.157 -3.728 -16.992 1.00 81.56 194 THR A O 1
ATOM 1498 N N . ASN A 1 195 ? -4.060 -2.401 -18.416 1.00 85.69 195 ASN A N 1
ATOM 1499 C CA . ASN A 1 195 ? -3.180 -3.416 -19.000 1.00 85.69 195 ASN A CA 1
ATOM 1500 C C . ASN A 1 195 ? -1.737 -3.344 -18.466 1.00 85.69 195 ASN A C 1
ATOM 1502 O O . ASN A 1 195 ? -0.805 -3.834 -19.113 1.00 85.69 195 ASN A O 1
ATOM 1506 N N . CYS A 1 196 ? -1.559 -2.736 -17.294 1.00 83.69 196 CYS A N 1
ATOM 1507 C CA . C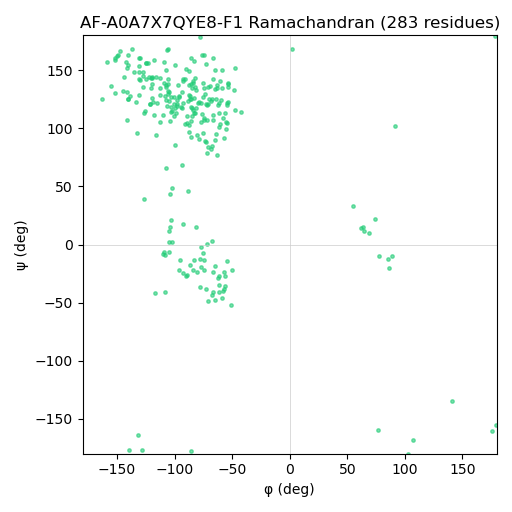YS A 1 196 ? -0.335 -2.773 -16.512 1.00 83.69 196 CYS A CA 1
ATOM 1508 C C . CYS A 1 196 ? -0.560 -3.641 -15.267 1.00 83.69 196 CYS A C 1
ATOM 1510 O O . CYS A 1 196 ? -1.505 -3.423 -14.513 1.00 83.69 196 CYS A O 1
ATOM 1512 N N . PHE A 1 197 ? 0.318 -4.612 -15.036 1.00 79.69 197 PHE A N 1
ATOM 1513 C CA . PHE A 1 197 ? 0.171 -5.612 -13.982 1.00 79.69 197 PHE A CA 1
ATOM 1514 C C . PHE A 1 197 ? 1.450 -5.701 -13.171 1.00 79.69 197 PHE A C 1
ATOM 1516 O O . PHE A 1 197 ? 2.542 -5.677 -13.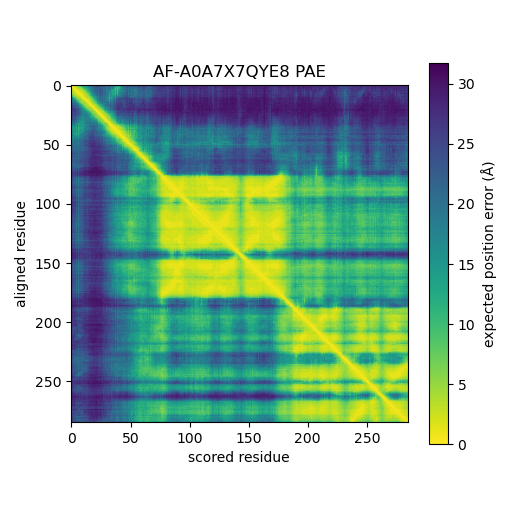738 1.00 79.69 197 PHE A O 1
ATOM 1523 N N . LEU A 1 198 ? 1.332 -5.872 -11.859 1.00 77.62 198 LEU A N 1
ATOM 1524 C CA . LEU A 1 198 ? 2.473 -6.348 -11.098 1.00 77.62 198 LEU A CA 1
ATOM 1525 C C . LEU A 1 198 ? 2.674 -7.841 -11.374 1.00 77.62 198 LEU A C 1
ATOM 1527 O O . LEU A 1 198 ? 1.717 -8.613 -11.358 1.00 77.62 198 LEU A O 1
ATOM 1531 N N . VAL A 1 199 ? 3.918 -8.244 -11.607 1.00 77.69 199 VAL A N 1
ATOM 1532 C CA . VAL A 1 199 ? 4.306 -9.647 -11.748 1.00 77.69 199 VAL A CA 1
ATOM 1533 C C . VAL A 1 199 ? 5.351 -9.975 -10.701 1.00 77.69 199 VAL A C 1
ATOM 1535 O O . VAL A 1 199 ? 6.420 -9.367 -10.687 1.00 77.69 199 VAL A O 1
ATOM 1538 N N . THR A 1 200 ? 5.044 -10.953 -9.853 1.00 79.69 200 THR A N 1
ATOM 1539 C CA . THR A 1 200 ? 5.985 -11.477 -8.863 1.00 79.69 200 THR A CA 1
ATOM 1540 C C . THR A 1 200 ? 6.889 -12.541 -9.495 1.00 79.69 200 THR A C 1
ATOM 1542 O O . THR A 1 200 ? 6.433 -13.364 -10.287 1.00 79.69 200 THR A O 1
ATOM 1545 N N . GLY A 1 201 ? 8.180 -12.531 -9.163 1.00 80.62 201 GLY A N 1
ATOM 1546 C CA . GLY A 1 201 ? 9.162 -13.533 -9.599 1.00 80.62 201 GLY A CA 1
ATOM 1547 C C . GLY A 1 201 ? 9.824 -13.272 -10.960 1.00 80.62 201 GLY A C 1
ATOM 1548 O O . GLY A 1 201 ? 10.921 -13.773 -11.193 1.00 80.62 201 GLY A O 1
ATOM 1549 N N . ASP A 1 202 ? 9.234 -12.446 -11.831 1.00 83.81 202 ASP A N 1
ATOM 1550 C CA . ASP A 1 202 ? 9.899 -11.932 -13.041 1.00 83.81 202 ASP A CA 1
ATOM 1551 C C . ASP A 1 202 ? 10.553 -10.576 -12.766 1.00 83.81 202 ASP A C 1
ATOM 1553 O O . ASP A 1 202 ? 10.112 -9.534 -13.248 1.00 83.81 202 ASP A O 1
ATOM 1557 N N . VAL A 1 203 ? 11.601 -10.588 -11.948 1.00 83.50 203 VAL A N 1
ATOM 1558 C CA . VAL A 1 203 ? 12.326 -9.382 -11.538 1.00 83.50 203 VAL A CA 1
ATOM 1559 C C . VAL A 1 203 ? 13.706 -9.309 -12.166 1.00 83.50 203 VAL A C 1
ATOM 1561 O O . VAL A 1 203 ? 14.297 -10.313 -12.571 1.00 83.50 203 VAL A O 1
ATOM 1564 N N . SER A 1 204 ? 14.240 -8.093 -12.254 1.00 85.56 204 SER A N 1
ATOM 1565 C CA . SER A 1 204 ? 15.622 -7.909 -12.673 1.00 85.56 204 SER A CA 1
ATOM 1566 C C . SER A 1 204 ? 16.585 -8.622 -11.707 1.00 85.56 204 SER A C 1
ATOM 1568 O O . SER A 1 204 ? 16.405 -8.542 -10.492 1.00 85.56 204 SER A O 1
ATOM 1570 N N . PRO A 1 205 ? 17.662 -9.258 -12.208 1.00 84.69 205 PRO A N 1
ATOM 1571 C CA . PRO A 1 205 ? 18.712 -9.796 -11.357 1.00 84.69 205 PRO A CA 1
ATOM 1572 C C . PRO A 1 205 ? 19.265 -8.732 -10.408 1.00 84.69 205 PRO A C 1
ATOM 1574 O O . PRO A 1 205 ? 19.522 -7.595 -10.822 1.00 84.69 205 PRO A O 1
ATOM 1577 N N . ASN A 1 206 ? 19.487 -9.129 -9.155 1.00 78.38 206 ASN A N 1
ATOM 1578 C CA . ASN A 1 206 ? 19.968 -8.270 -8.070 1.00 78.38 206 ASN A CA 1
ATOM 1579 C C . ASN A 1 206 ? 19.031 -7.097 -7.717 1.00 78.38 206 ASN A C 1
ATOM 1581 O O . ASN A 1 206 ? 19.458 -6.177 -7.018 1.00 78.38 206 ASN A O 1
ATOM 1585 N N . SER A 1 207 ? 17.778 -7.112 -8.188 1.00 74.56 207 SER A N 1
ATOM 1586 C CA . SER A 1 207 ? 16.727 -6.283 -7.596 1.00 74.56 207 SER A CA 1
ATOM 1587 C C . SER A 1 207 ? 16.454 -6.735 -6.165 1.00 74.56 207 SER A C 1
ATOM 1589 O O . SER A 1 207 ? 16.648 -7.902 -5.823 1.00 74.56 207 SER A O 1
ATOM 1591 N N . TRP A 1 208 ? 16.041 -5.793 -5.320 1.00 70.00 208 TRP A N 1
ATOM 1592 C CA . TRP A 1 208 ? 15.875 -6.040 -3.889 1.00 70.00 208 TRP A CA 1
ATOM 1593 C C . TRP A 1 208 ? 14.565 -6.728 -3.552 1.00 70.00 208 TRP A C 1
ATOM 1595 O O . TRP A 1 208 ? 14.481 -7.388 -2.519 1.00 70.00 208 TRP A O 1
ATOM 1605 N N . GLY A 1 209 ? 13.562 -6.602 -4.404 1.00 68.88 209 GLY A N 1
ATOM 1606 C CA . GLY A 1 209 ? 12.290 -7.247 -4.183 1.00 68.88 209 GLY A CA 1
ATOM 1607 C C . GLY A 1 209 ? 11.763 -7.980 -5.378 1.00 68.88 209 GLY A C 1
ATOM 1608 O O . GLY A 1 209 ? 12.488 -8.421 -6.272 1.00 68.88 209 GLY A O 1
ATOM 1609 N N . VAL A 1 210 ? 10.477 -8.256 -5.241 1.00 72.69 210 VAL A N 1
ATOM 1610 C CA . VAL A 1 210 ? 9.889 -9.478 -5.766 1.00 72.69 210 VAL A CA 1
ATOM 1611 C C . VAL A 1 210 ? 8.971 -9.213 -6.941 1.00 72.69 210 VAL A C 1
ATOM 1613 O O . VAL A 1 210 ? 8.573 -10.173 -7.591 1.00 72.69 210 VAL A O 1
ATOM 1616 N N . GLY A 1 211 ? 8.674 -7.943 -7.239 1.00 77.81 211 GLY A N 1
ATOM 1617 C CA . GLY A 1 211 ? 7.738 -7.539 -8.278 1.00 77.81 211 GLY A CA 1
ATOM 1618 C C . GLY A 1 211 ? 8.359 -6.672 -9.374 1.00 77.81 211 GLY A C 1
ATOM 1619 O O . GLY A 1 211 ? 9.181 -5.798 -9.113 1.00 77.81 211 GLY A O 1
ATOM 1620 N N . ALA A 1 212 ? 7.915 -6.874 -10.611 1.00 82.81 212 ALA A N 1
ATOM 1621 C CA . ALA A 1 212 ? 8.142 -5.955 -11.722 1.00 82.81 212 ALA A CA 1
ATOM 1622 C C . ALA A 1 212 ? 6.810 -5.512 -12.335 1.00 82.81 212 ALA A C 1
ATOM 1624 O O . ALA A 1 212 ? 5.801 -6.210 -12.237 1.00 82.81 212 ALA A O 1
ATOM 1625 N N . LEU A 1 213 ? 6.805 -4.354 -12.997 1.00 85.38 213 LEU A N 1
ATOM 1626 C CA . LEU A 1 213 ? 5.645 -3.887 -13.750 1.00 85.38 213 LEU A CA 1
ATOM 1627 C C . LEU A 1 213 ? 5.653 -4.498 -15.157 1.00 85.38 213 LEU A C 1
ATOM 1629 O O . LEU A 1 213 ? 6.477 -4.138 -15.996 1.00 85.38 213 LEU A O 1
ATOM 1633 N N . ASN A 1 214 ? 4.710 -5.392 -15.431 1.00 86.50 214 ASN A N 1
ATOM 1634 C CA . ASN A 1 214 ? 4.433 -5.889 -16.770 1.00 86.50 214 ASN A CA 1
ATOM 1635 C C . ASN A 1 214 ? 3.451 -4.957 -17.487 1.00 86.50 214 ASN A C 1
ATOM 1637 O O . ASN A 1 214 ? 2.373 -4.666 -16.975 1.00 86.50 214 ASN A O 1
ATOM 1641 N N . MET A 1 215 ? 3.807 -4.518 -18.690 1.00 88.50 215 MET A N 1
ATOM 1642 C CA . MET A 1 215 ? 3.011 -3.592 -19.496 1.00 88.50 215 MET A CA 1
ATOM 1643 C C . MET A 1 215 ? 2.589 -4.271 -20.801 1.00 88.50 215 MET A C 1
ATOM 1645 O O . MET A 1 215 ? 3.418 -4.533 -21.673 1.00 88.50 215 MET A O 1
ATOM 1649 N N . VAL A 1 216 ? 1.292 -4.547 -20.959 1.00 88.81 216 VAL A N 1
ATOM 1650 C CA . VAL A 1 216 ? 0.758 -5.314 -22.096 1.00 88.81 216 VAL A CA 1
ATOM 1651 C C . VAL A 1 216 ? 0.169 -4.379 -23.150 1.00 88.81 216 VAL A C 1
ATOM 1653 O O . VAL A 1 216 ? -1.031 -4.121 -23.197 1.00 88.81 216 VAL A O 1
ATOM 1656 N N . GLY A 1 217 ? 1.028 -3.888 -24.043 1.00 85.75 217 GLY A N 1
ATOM 1657 C CA . GLY A 1 217 ? 0.662 -2.948 -25.111 1.00 85.75 217 GLY A CA 1
ATOM 1658 C C . GLY A 1 217 ? 0.023 -3.556 -26.372 1.00 85.75 217 GLY A C 1
ATOM 1659 O O . GLY A 1 217 ? 0.036 -2.903 -27.409 1.00 85.75 217 GLY A O 1
ATOM 1660 N N . ALA A 1 218 ? -0.454 -4.808 -26.339 1.00 81.38 218 ALA A N 1
ATOM 1661 C CA . ALA A 1 218 ? -0.856 -5.542 -27.549 1.00 81.38 218 ALA A CA 1
ATOM 1662 C C . ALA A 1 218 ? -2.169 -5.041 -28.180 1.00 81.38 218 ALA A C 1
ATOM 1664 O O . ALA A 1 218 ? -2.285 -4.999 -29.401 1.00 81.38 218 ALA A O 1
ATOM 1665 N N . THR A 1 219 ? -3.154 -4.677 -27.353 1.00 79.19 219 THR A N 1
ATOM 1666 C CA . THR A 1 219 ? -4.482 -4.225 -27.814 1.00 79.19 219 THR A CA 1
ATOM 1667 C C . THR A 1 219 ? -4.682 -2.730 -27.597 1.00 79.19 219 THR A C 1
ATOM 1669 O O . THR A 1 219 ? -5.205 -2.046 -28.467 1.00 79.19 219 THR A O 1
ATOM 1672 N N . ASN A 1 220 ? -4.232 -2.221 -26.450 1.00 83.12 220 ASN A N 1
ATOM 1673 C CA . ASN A 1 220 ? -4.323 -0.816 -26.065 1.00 83.12 220 ASN A CA 1
ATOM 1674 C C . ASN A 1 220 ? -2.956 -0.329 -25.584 1.00 83.12 220 ASN A C 1
ATOM 1676 O O . ASN A 1 220 ? -2.110 -1.129 -25.180 1.00 83.12 220 ASN A O 1
ATOM 1680 N N . ARG A 1 221 ? -2.743 0.990 -25.575 1.00 85.50 221 ARG A N 1
ATOM 1681 C CA . ARG A 1 221 ? -1.538 1.580 -24.981 1.00 85.50 221 ARG A CA 1
ATOM 1682 C C . ARG A 1 221 ? -1.488 1.243 -23.489 1.00 85.50 221 ARG A C 1
ATOM 1684 O O . ARG A 1 221 ? -2.400 1.601 -22.760 1.00 85.50 221 ARG A O 1
ATOM 1691 N N . ALA A 1 222 ? -0.419 0.584 -23.051 1.00 88.38 222 ALA A N 1
ATOM 1692 C CA . ALA A 1 222 ? -0.086 0.457 -21.637 1.00 88.38 222 ALA A CA 1
ATOM 1693 C C . ALA A 1 222 ? 0.764 1.659 -21.222 1.00 88.38 222 ALA A C 1
ATOM 1695 O O . ALA A 1 222 ? 1.769 1.952 -21.875 1.00 88.38 222 ALA A O 1
ATOM 1696 N N . HIS A 1 223 ? 0.388 2.356 -20.152 1.00 85.94 223 HIS A N 1
ATOM 1697 C CA . HIS A 1 223 ? 1.242 3.378 -19.550 1.00 85.94 223 HIS A CA 1
ATOM 1698 C C . HIS A 1 223 ? 1.168 3.345 -18.029 1.00 85.94 223 HIS A C 1
ATOM 1700 O O . HIS A 1 223 ? 0.169 2.946 -17.428 1.00 85.94 223 HIS A O 1
ATOM 1706 N N . PHE A 1 224 ? 2.245 3.819 -17.420 1.00 84.44 224 PHE A N 1
ATOM 1707 C CA . PHE A 1 224 ? 2.269 4.260 -16.037 1.00 84.44 224 PHE A CA 1
ATOM 1708 C C . PHE A 1 224 ? 2.853 5.670 -16.017 1.00 84.44 224 PHE A C 1
ATOM 1710 O O . PHE A 1 224 ? 3.671 6.024 -16.869 1.00 84.44 224 PHE A O 1
ATOM 1717 N N . ARG A 1 225 ? 2.401 6.488 -15.075 1.00 78.25 225 ARG A N 1
ATOM 1718 C CA . ARG A 1 225 ? 2.941 7.819 -14.827 1.00 78.25 225 ARG A CA 1
ATOM 1719 C C . ARG A 1 225 ? 3.688 7.786 -13.509 1.00 78.25 225 ARG A C 1
ATOM 1721 O O . ARG A 1 225 ? 3.219 7.203 -12.534 1.00 78.25 225 ARG A O 1
ATOM 1728 N N . MET A 1 226 ? 4.835 8.442 -13.480 1.00 74.12 226 MET A N 1
ATOM 1729 C CA . MET A 1 226 ? 5.510 8.776 -12.236 1.00 74.12 226 MET A CA 1
ATOM 1730 C C . MET A 1 226 ? 5.302 10.257 -12.000 1.00 74.12 226 MET A C 1
ATOM 1732 O O . MET A 1 226 ? 5.480 11.063 -12.913 1.00 74.12 226 MET A O 1
ATOM 1736 N N . ALA A 1 227 ? 4.891 10.605 -10.790 1.00 65.44 227 ALA A N 1
ATOM 1737 C CA . ALA A 1 227 ? 4.835 11.994 -10.397 1.00 65.44 227 ALA A CA 1
ATOM 1738 C C . ALA A 1 227 ? 6.262 12.550 -10.408 1.00 65.44 227 ALA A C 1
ATOM 1740 O O . ALA A 1 227 ? 7.178 11.985 -9.807 1.00 65.44 227 ALA A O 1
ATOM 1741 N N . THR A 1 228 ? 6.457 13.638 -11.141 1.00 65.12 228 THR A N 1
ATOM 1742 C CA . THR A 1 228 ? 7.597 14.512 -10.907 1.00 65.12 228 THR A CA 1
ATOM 1743 C C . THR A 1 228 ? 7.244 15.465 -9.774 1.00 65.12 228 THR A C 1
ATOM 1745 O O . THR A 1 228 ? 6.074 15.729 -9.494 1.00 65.12 228 THR A O 1
ATOM 1748 N N . VAL A 1 229 ? 8.269 16.012 -9.133 1.00 60.25 229 VAL A N 1
ATOM 1749 C CA . VAL A 1 229 ? 8.116 17.085 -8.149 1.00 60.25 229 VAL A CA 1
ATOM 1750 C C . VAL A 1 229 ? 7.317 18.254 -8.741 1.00 60.25 229 VAL A C 1
ATOM 1752 O O . VAL A 1 229 ? 7.545 18.660 -9.880 1.00 60.25 229 VAL A O 1
ATOM 1755 N N . GLY A 1 230 ? 6.367 18.795 -7.976 1.00 57.38 230 GLY A N 1
ATOM 1756 C CA . GLY A 1 230 ? 5.701 20.047 -8.340 1.00 57.38 230 GLY A CA 1
ATOM 1757 C C . GLY A 1 230 ? 6.672 21.234 -8.292 1.00 57.38 230 GLY A C 1
ATOM 1758 O O . GLY A 1 230 ? 7.687 21.180 -7.597 1.00 57.38 230 GLY A O 1
ATOM 1759 N N . GLN A 1 231 ? 6.346 22.344 -8.968 1.00 53.25 231 GLN A N 1
ATOM 1760 C CA . GLN A 1 231 ? 7.148 23.588 -8.929 1.00 53.25 231 GLN A CA 1
ATOM 1761 C C . GLN A 1 231 ? 7.351 24.144 -7.508 1.00 53.25 231 GLN A C 1
ATOM 1763 O O . GLN A 1 231 ? 8.292 24.881 -7.234 1.00 53.25 231 GLN A O 1
ATOM 1768 N N . ASN A 1 232 ? 6.460 23.799 -6.580 1.00 54.72 232 ASN A N 1
ATOM 1769 C CA . ASN A 1 232 ? 6.567 24.147 -5.165 1.00 54.72 232 ASN A CA 1
ATOM 1770 C C . ASN A 1 232 ? 7.614 23.310 -4.402 1.00 54.72 232 ASN A C 1
ATOM 1772 O O . ASN A 1 232 ? 7.852 23.580 -3.225 1.00 54.72 232 ASN A O 1
ATOM 1776 N N . ILE A 1 233 ? 8.187 22.285 -5.038 1.00 53.00 233 ILE A N 1
ATOM 1777 C CA . ILE A 1 233 ? 9.053 21.268 -4.430 1.00 53.00 233 ILE A CA 1
ATOM 1778 C C . ILE A 1 233 ? 10.464 21.315 -5.037 1.00 53.00 233 ILE A C 1
ATOM 1780 O O . ILE A 1 233 ? 11.440 21.252 -4.291 1.00 53.00 233 ILE A O 1
ATOM 1784 N N . ALA A 1 234 ? 10.589 21.482 -6.356 1.00 58.81 234 ALA A N 1
ATOM 1785 C CA . ALA A 1 234 ? 11.852 21.797 -7.027 1.00 58.81 234 ALA A CA 1
ATOM 1786 C C . ALA A 1 234 ? 11.601 22.669 -8.267 1.00 58.81 234 ALA A C 1
ATOM 1788 O O . ALA A 1 234 ? 10.463 22.777 -8.723 1.00 58.81 234 ALA A O 1
ATOM 1789 N N . GLU A 1 235 ? 12.663 23.264 -8.825 1.00 66.62 235 GLU A N 1
ATOM 1790 C CA . GLU A 1 235 ? 12.600 23.850 -10.170 1.00 66.62 235 GLU A CA 1
ATOM 1791 C C . GLU A 1 235 ? 12.101 22.765 -11.126 1.00 66.62 235 GLU A C 1
ATOM 1793 O O . GLU A 1 235 ? 12.716 21.702 -11.189 1.00 66.62 235 GLU A O 1
ATOM 1798 N N . ALA A 1 236 ? 10.963 23.013 -11.782 1.00 69.88 236 ALA A N 1
ATOM 1799 C CA . ALA A 1 236 ? 10.339 22.060 -12.696 1.00 69.88 236 ALA A CA 1
ATOM 1800 C C . ALA A 1 236 ? 10.962 22.114 -14.095 1.00 69.88 236 ALA A C 1
ATOM 1802 O O . ALA A 1 236 ? 10.707 21.223 -14.894 1.00 69.88 236 ALA A O 1
ATOM 1803 N N . ASN A 1 237 ? 11.753 23.150 -14.392 1.00 78.06 237 ASN A N 1
ATOM 1804 C CA . ASN A 1 237 ? 12.389 23.353 -15.685 1.00 78.06 237 ASN A CA 1
ATOM 1805 C C . ASN A 1 237 ? 13.854 22.903 -15.673 1.00 78.06 237 ASN A C 1
ATOM 1807 O O . ASN A 1 237 ? 14.549 22.935 -14.658 1.00 78.06 237 ASN A O 1
ATOM 1811 N N . GLY A 1 238 ? 14.359 22.544 -16.847 1.00 79.00 238 GLY A N 1
ATOM 1812 C CA . GLY A 1 238 ? 15.744 22.151 -17.054 1.00 79.00 238 GLY A CA 1
ATOM 1813 C C . GLY A 1 238 ? 15.924 20.652 -17.298 1.00 79.00 238 GLY A C 1
ATOM 1814 O O . GLY A 1 238 ? 14.965 19.940 -17.606 1.00 79.00 238 GLY A O 1
ATOM 1815 N N . PRO A 1 239 ? 17.178 20.171 -17.262 1.00 80.94 239 PRO A N 1
ATOM 1816 C CA . PRO A 1 239 ? 17.505 18.804 -17.632 1.00 80.94 239 PRO A CA 1
ATOM 1817 C C . PRO A 1 239 ? 17.188 17.821 -16.500 1.00 80.94 239 PRO A C 1
ATOM 1819 O O . PRO A 1 239 ? 17.772 17.875 -15.418 1.00 80.94 239 PRO A O 1
ATOM 1822 N N . TYR A 1 240 ? 16.337 16.849 -16.800 1.00 78.31 240 TYR A N 1
ATOM 1823 C CA . TYR A 1 240 ? 16.044 15.693 -15.966 1.00 78.31 240 TYR A CA 1
ATOM 1824 C C . TYR A 1 240 ? 16.698 14.448 -16.537 1.00 78.31 240 TYR A C 1
ATOM 1826 O O . TYR A 1 240 ? 16.655 14.197 -17.742 1.00 78.31 240 TYR A O 1
ATOM 1834 N N . ARG A 1 241 ? 17.268 13.630 -15.652 1.00 82.25 241 ARG A N 1
ATOM 1835 C CA . ARG A 1 241 ? 17.716 12.284 -15.994 1.00 82.25 241 ARG A CA 1
ATOM 1836 C C . ARG A 1 241 ? 16.648 11.280 -15.584 1.00 82.25 241 ARG A C 1
ATOM 1838 O O . ARG A 1 241 ? 16.327 11.177 -14.404 1.00 82.25 241 ARG A O 1
ATOM 1845 N N . VAL A 1 242 ? 16.151 10.517 -16.548 1.00 79.50 242 VAL A N 1
ATOM 1846 C CA . VAL A 1 242 ? 15.244 9.390 -16.325 1.00 79.50 242 VAL A CA 1
ATOM 1847 C C . VAL A 1 242 ? 16.051 8.107 -16.460 1.00 79.50 242 VAL A C 1
ATOM 1849 O O . VAL A 1 242 ? 16.604 7.836 -17.527 1.00 79.50 242 VAL A O 1
ATOM 1852 N N . THR A 1 243 ? 16.127 7.319 -15.389 1.00 84.00 243 THR A N 1
ATOM 1853 C CA . THR A 1 243 ? 16.775 6.002 -15.400 1.00 84.00 243 THR A CA 1
ATOM 1854 C C . THR A 1 243 ? 15.791 4.920 -15.009 1.00 84.00 243 THR A C 1
ATOM 1856 O O . THR A 1 243 ? 15.075 5.066 -14.020 1.00 84.00 243 THR A O 1
ATOM 1859 N N . PHE A 1 244 ? 15.788 3.820 -15.748 1.00 85.44 244 PHE A N 1
ATOM 1860 C CA . PHE A 1 244 ? 14.949 2.665 -15.457 1.00 85.44 244 PHE A CA 1
ATOM 1861 C C . PHE A 1 244 ? 15.609 1.393 -15.973 1.00 85.44 244 PHE A C 1
ATOM 1863 O O . PHE A 1 244 ? 16.442 1.432 -16.879 1.00 85.44 244 PHE A O 1
ATOM 1870 N N . ARG A 1 245 ? 15.197 0.253 -15.420 1.00 89.06 245 ARG A N 1
ATOM 1871 C CA . ARG A 1 245 ? 15.631 -1.066 -15.868 1.00 89.06 245 ARG A CA 1
ATOM 1872 C C . ARG A 1 245 ? 14.455 -1.809 -16.477 1.00 89.06 245 ARG A C 1
ATOM 1874 O O . ARG A 1 245 ? 13.396 -1.886 -15.863 1.00 89.06 245 ARG A O 1
ATOM 1881 N N . ALA A 1 246 ? 14.626 -2.333 -17.686 1.00 92.06 246 ALA A N 1
ATOM 1882 C CA . ALA A 1 246 ? 13.534 -2.961 -18.428 1.00 92.06 246 ALA A CA 1
ATOM 1883 C C . ALA A 1 246 ? 14.017 -4.083 -19.354 1.00 92.06 246 ALA A C 1
ATOM 1885 O O . ALA A 1 246 ? 15.194 -4.163 -19.721 1.00 92.06 246 ALA A O 1
ATOM 1886 N N . ARG A 1 247 ? 13.073 -4.930 -19.764 1.00 92.62 247 ARG A N 1
ATOM 1887 C CA . ARG A 1 247 ? 13.211 -5.885 -20.866 1.00 92.62 247 ARG A CA 1
ATOM 1888 C C . ARG A 1 247 ? 11.895 -5.980 -21.629 1.00 92.62 247 ARG A C 1
ATOM 1890 O O . ARG A 1 247 ? 10.838 -5.713 -21.063 1.00 92.62 247 ARG A O 1
ATOM 1897 N N . LYS A 1 248 ? 11.945 -6.409 -22.887 1.00 92.31 248 LYS A N 1
ATOM 1898 C CA . LYS A 1 248 ? 10.755 -6.846 -23.624 1.00 92.31 248 LYS A CA 1
ATOM 1899 C C . LYS A 1 248 ? 10.627 -8.365 -23.567 1.00 92.31 248 LYS A C 1
ATOM 1901 O O . LYS A 1 248 ? 11.609 -9.085 -23.725 1.00 92.31 248 LYS A O 1
ATOM 1906 N N . THR A 1 249 ? 9.409 -8.848 -23.357 1.00 86.56 249 THR A N 1
ATOM 1907 C CA . THR A 1 249 ? 9.088 -10.285 -23.340 1.00 86.56 249 THR A CA 1
ATOM 1908 C C . THR A 1 249 ? 8.782 -10.833 -24.734 1.00 86.56 249 THR A C 1
ATOM 1910 O O . THR A 1 249 ? 8.846 -12.036 -24.956 1.00 86.56 249 THR A O 1
ATOM 1913 N N . THR A 1 250 ? 8.488 -9.955 -25.695 1.00 82.44 250 THR A N 1
ATOM 1914 C CA . THR A 1 250 ? 8.235 -10.291 -27.101 1.00 82.44 250 THR A CA 1
ATOM 1915 C C . THR A 1 250 ? 8.952 -9.291 -28.012 1.00 82.44 250 THR A C 1
ATOM 1917 O O . THR A 1 250 ? 9.456 -8.270 -27.548 1.00 82.44 250 THR A O 1
ATOM 1920 N N . ALA A 1 251 ? 9.043 -9.567 -29.315 1.00 72.38 251 ALA A N 1
ATOM 19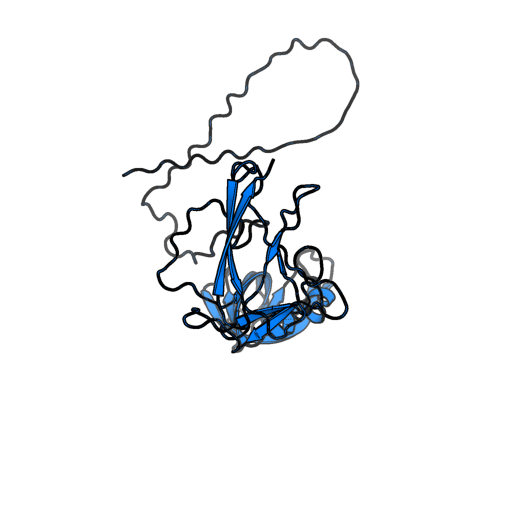21 C CA . ALA A 1 251 ? 9.749 -8.687 -30.253 1.00 72.38 251 ALA A CA 1
ATOM 1922 C C . ALA A 1 251 ? 8.986 -7.391 -30.594 1.00 72.38 251 ALA A C 1
ATOM 1924 O O . ALA A 1 251 ? 9.617 -6.421 -31.010 1.00 72.38 251 ALA A O 1
ATOM 1925 N N . ALA A 1 252 ? 7.662 -7.384 -30.411 1.00 73.81 252 ALA A N 1
ATOM 1926 C CA . ALA A 1 252 ? 6.746 -6.363 -30.917 1.00 73.81 252 ALA A CA 1
ATOM 1927 C C . ALA A 1 252 ? 6.677 -5.019 -30.151 1.00 73.81 252 ALA A C 1
ATOM 1929 O O . ALA A 1 252 ? 6.484 -3.999 -30.812 1.00 73.81 252 ALA A O 1
ATOM 1930 N N . PRO A 1 253 ? 6.780 -4.942 -28.808 1.00 79.25 253 PRO A N 1
ATOM 1931 C CA . PRO A 1 253 ? 6.501 -3.696 -28.103 1.00 79.25 253 PRO A CA 1
ATOM 1932 C C . PRO A 1 253 ? 7.635 -2.675 -28.256 1.00 79.25 253 PRO A C 1
ATOM 1934 O O . PRO A 1 253 ? 8.817 -3.005 -28.140 1.00 79.25 253 PRO A O 1
ATOM 1937 N N . VAL A 1 254 ? 7.245 -1.412 -28.445 1.00 83.00 254 VAL A N 1
ATOM 1938 C CA . VAL A 1 254 ? 8.117 -0.234 -28.359 1.00 83.00 254 VAL A CA 1
ATOM 1939 C C . VAL A 1 254 ? 7.761 0.510 -27.079 1.00 83.00 254 VAL A C 1
ATOM 1941 O O . VAL A 1 254 ? 6.600 0.869 -26.877 1.00 83.00 254 VAL A O 1
ATOM 1944 N N . LEU A 1 255 ? 8.748 0.737 -26.215 1.00 87.94 255 LEU A N 1
ATOM 1945 C CA . LEU A 1 255 ? 8.574 1.592 -25.046 1.00 87.94 255 LEU A CA 1
ATOM 1946 C C . LEU A 1 255 ? 8.826 3.045 -25.447 1.00 87.94 255 LEU A C 1
ATOM 1948 O O . LEU A 1 255 ? 9.773 3.337 -26.172 1.00 87.94 255 LEU A O 1
ATOM 1952 N N . TRP A 1 256 ? 7.994 3.944 -24.941 1.00 88.19 256 TRP A N 1
ATOM 1953 C CA . TRP A 1 256 ? 8.145 5.383 -25.108 1.00 88.19 256 TRP A CA 1
ATOM 1954 C C . TRP A 1 256 ? 8.290 6.022 -23.732 1.00 88.19 256 TRP A C 1
ATOM 1956 O O . TRP A 1 256 ? 7.584 5.637 -22.799 1.00 88.19 256 TRP A O 1
ATOM 1966 N N . VAL A 1 257 ? 9.203 6.984 -23.609 1.00 85.12 257 VAL A N 1
ATOM 1967 C CA . VAL A 1 257 ? 9.415 7.754 -22.377 1.00 85.12 257 VAL A CA 1
ATOM 1968 C C . VAL A 1 257 ? 9.061 9.205 -22.661 1.00 85.12 257 VAL A C 1
ATOM 1970 O O . VAL A 1 257 ? 9.644 9.814 -23.558 1.00 85.12 257 VAL A O 1
ATOM 1973 N N . ASN A 1 258 ? 8.101 9.733 -21.900 1.00 81.00 258 ASN A N 1
ATOM 1974 C CA . ASN A 1 258 ? 7.460 11.018 -22.161 1.00 81.00 258 ASN A CA 1
ATOM 1975 C C . ASN A 1 258 ? 7.425 11.884 -20.896 1.00 81.00 258 ASN A C 1
ATOM 1977 O O . ASN A 1 258 ? 7.281 11.363 -19.789 1.00 81.00 258 ASN A O 1
ATOM 1981 N N . LEU A 1 259 ? 7.487 13.205 -21.080 1.00 77.12 259 LEU A N 1
ATOM 1982 C CA . LEU A 1 259 ? 7.198 14.195 -20.042 1.00 77.12 259 LEU A CA 1
ATOM 1983 C C . LEU A 1 259 ? 5.745 14.664 -20.182 1.00 77.12 259 LEU A C 1
ATOM 1985 O O . LEU A 1 259 ? 5.336 15.098 -21.256 1.00 77.12 259 LEU A O 1
ATOM 1989 N N . ASP A 1 260 ? 4.967 14.587 -19.101 1.00 72.56 260 ASP A N 1
ATOM 1990 C CA . ASP A 1 260 ? 3.541 14.962 -19.073 1.00 72.56 260 ASP A CA 1
ATOM 1991 C C . ASP A 1 260 ? 3.355 16.464 -18.755 1.00 72.56 260 ASP A C 1
ATOM 1993 O O . ASP A 1 260 ? 2.586 16.842 -17.876 1.00 72.56 260 ASP A O 1
ATOM 1997 N N . ALA A 1 261 ? 4.131 17.332 -19.419 1.00 59.94 261 ALA A N 1
ATOM 1998 C CA . ALA A 1 261 ? 4.187 18.782 -19.170 1.00 59.94 261 ALA A CA 1
ATOM 1999 C C . ALA A 1 261 ? 3.950 19.615 -20.447 1.00 59.94 261 ALA A C 1
ATOM 2001 O O . ALA A 1 261 ? 4.590 20.637 -20.676 1.00 59.94 261 ALA A O 1
ATOM 2002 N N . GLY A 1 262 ? 3.020 19.180 -21.300 1.00 55.59 262 GLY A N 1
ATOM 2003 C CA . GLY A 1 262 ? 2.760 19.800 -22.604 1.00 55.59 262 GLY A CA 1
ATOM 2004 C C . GLY A 1 262 ? 3.362 19.008 -23.765 1.00 55.59 262 GLY A C 1
ATOM 2005 O O . GLY A 1 262 ? 3.913 17.927 -23.577 1.00 55.59 262 GLY A O 1
ATOM 2006 N N . ILE A 1 263 ? 3.175 19.505 -24.992 1.00 54.09 263 ILE A N 1
ATOM 2007 C CA . ILE A 1 263 ? 3.522 18.793 -26.232 1.00 54.09 263 ILE A CA 1
ATOM 2008 C C . ILE A 1 263 ? 5.029 18.499 -26.243 1.00 54.09 263 ILE A C 1
ATOM 2010 O O . ILE A 1 263 ? 5.826 19.396 -26.508 1.00 54.09 263 ILE A O 1
ATOM 2014 N N . GLN A 1 264 ? 5.423 17.251 -25.978 1.00 56.00 264 GLN A N 1
ATOM 2015 C CA . GLN A 1 264 ? 6.823 16.840 -26.032 1.00 56.00 264 GLN A CA 1
ATOM 2016 C C . GLN A 1 264 ? 7.058 15.507 -26.747 1.00 56.00 264 GLN A C 1
ATOM 2018 O O . GLN A 1 264 ? 6.236 14.592 -26.767 1.00 56.00 264 GLN A O 1
ATOM 2023 N N . THR A 1 265 ? 8.241 15.478 -27.359 1.00 57.59 265 THR A N 1
ATOM 2024 C CA . THR A 1 265 ? 8.900 14.444 -28.154 1.00 57.59 265 THR A CA 1
ATOM 2025 C C . THR A 1 265 ? 8.875 13.067 -27.505 1.00 57.59 265 THR A C 1
ATOM 2027 O O . THR A 1 265 ? 9.532 12.833 -26.493 1.00 57.59 265 THR A O 1
ATOM 2030 N N . ASN A 1 266 ? 8.188 12.133 -28.160 1.00 68.38 266 ASN A N 1
ATOM 2031 C CA . ASN A 1 266 ? 8.295 10.717 -27.852 1.00 68.38 266 ASN A CA 1
ATOM 2032 C C . ASN A 1 266 ? 9.671 10.211 -28.325 1.00 68.38 266 ASN A C 1
ATOM 2034 O O . ASN A 1 266 ? 9.966 10.267 -29.522 1.00 68.38 266 ASN A O 1
ATOM 2038 N N . ALA A 1 267 ? 10.502 9.695 -27.419 1.00 73.50 267 ALA A N 1
ATOM 2039 C CA . ALA A 1 267 ? 11.717 8.971 -27.792 1.00 73.50 267 ALA A CA 1
ATOM 2040 C C . ALA A 1 267 ? 11.445 7.459 -27.710 1.00 73.50 267 ALA A C 1
ATOM 2042 O O . ALA A 1 267 ? 11.122 6.967 -26.623 1.00 73.50 267 ALA A O 1
ATOM 2043 N N . PRO A 1 268 ? 11.533 6.709 -28.826 1.00 86.06 268 PRO A N 1
ATOM 2044 C CA . PRO A 1 268 ? 11.372 5.268 -28.773 1.00 86.06 268 PRO A CA 1
ATOM 2045 C C . PRO A 1 268 ? 12.595 4.650 -28.096 1.00 86.06 268 PRO A C 1
ATOM 2047 O O . PRO A 1 268 ? 13.742 4.981 -28.400 1.00 86.06 268 PRO A O 1
ATOM 2050 N N . VAL A 1 269 ? 12.344 3.712 -27.194 1.00 87.25 269 VAL A N 1
ATOM 2051 C CA . VAL A 1 269 ? 13.367 2.940 -26.499 1.00 87.25 269 VAL A CA 1
ATOM 2052 C C . VAL A 1 269 ? 13.424 1.556 -27.127 1.00 87.25 269 VAL A C 1
ATOM 2054 O O . VAL A 1 269 ? 12.481 0.764 -27.033 1.00 87.25 269 VAL A O 1
ATOM 2057 N N . ALA A 1 270 ? 14.550 1.251 -27.768 1.00 88.50 270 ALA A N 1
ATOM 2058 C CA . ALA A 1 270 ? 14.824 -0.077 -28.296 1.00 88.50 270 ALA A CA 1
ATOM 2059 C C . ALA A 1 270 ? 15.145 -1.038 -27.141 1.00 88.50 270 ALA A C 1
ATOM 2061 O O . ALA A 1 270 ? 16.298 -1.195 -26.743 1.00 88.50 270 ALA A O 1
ATOM 2062 N N . LEU A 1 271 ? 14.108 -1.667 -26.584 1.00 91.06 271 LEU A N 1
ATOM 2063 C CA . LEU A 1 271 ? 14.274 -2.600 -25.475 1.00 91.06 271 LEU A CA 1
ATOM 2064 C C . LEU A 1 271 ? 14.981 -3.895 -25.906 1.00 91.06 271 LEU A C 1
ATOM 2066 O O . LEU A 1 271 ? 14.638 -4.516 -26.919 1.00 91.06 271 LEU A O 1
ATOM 2070 N N . SER A 1 272 ? 15.921 -4.332 -25.073 1.00 92.81 272 SER A N 1
ATOM 2071 C CA . SER A 1 272 ? 16.527 -5.664 -25.077 1.00 92.81 272 SER A CA 1
ATOM 2072 C C . SER A 1 272 ? 15.552 -6.727 -24.561 1.00 92.81 272 SER A C 1
ATOM 2074 O O . SER A 1 272 ? 14.649 -6.435 -23.775 1.00 92.81 272 SER A O 1
ATOM 2076 N N . THR A 1 273 ? 15.746 -7.982 -24.969 1.00 92.56 273 THR A N 1
ATOM 2077 C CA . THR A 1 273 ? 15.045 -9.146 -24.392 1.00 92.56 273 THR A CA 1
ATOM 2078 C C . THR A 1 273 ? 15.570 -9.527 -23.003 1.00 92.56 273 THR A C 1
ATOM 2080 O O . THR A 1 273 ? 14.918 -10.278 -22.279 1.00 92.56 273 THR A O 1
ATOM 2083 N N . SER A 1 274 ? 16.724 -8.979 -22.611 1.00 92.81 274 SER A N 1
ATOM 2084 C CA . SER A 1 274 ? 17.341 -9.143 -21.293 1.00 92.81 274 SER A CA 1
ATOM 2085 C C . SER A 1 274 ? 17.231 -7.860 -20.470 1.00 92.81 274 SER A C 1
ATOM 2087 O O . SER A 1 274 ? 17.240 -6.755 -21.018 1.00 92.81 274 SER A O 1
ATOM 2089 N N . TRP A 1 275 ? 17.171 -8.001 -19.144 1.00 92.75 275 TRP A N 1
ATOM 2090 C CA . TRP A 1 275 ? 17.147 -6.873 -18.208 1.00 92.75 275 TRP A CA 1
ATOM 2091 C C 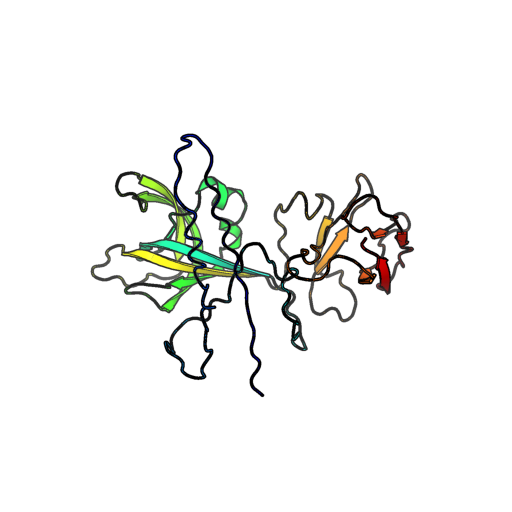. TRP A 1 275 ? 18.346 -5.948 -18.403 1.00 92.75 275 TRP A C 1
ATOM 2093 O O . TRP A 1 275 ? 19.480 -6.319 -18.103 1.00 92.75 275 TRP A O 1
ATOM 2103 N N . THR A 1 276 ? 18.071 -4.732 -18.864 1.00 93.12 276 THR A N 1
ATOM 2104 C CA . THR A 1 276 ? 19.081 -3.733 -19.228 1.00 93.12 276 THR A CA 1
ATOM 2105 C C . THR A 1 276 ? 18.739 -2.401 -18.571 1.00 93.12 276 THR A C 1
ATOM 2107 O O . THR A 1 276 ? 17.557 -2.063 -18.466 1.00 93.12 276 THR A O 1
ATOM 2110 N N . ASP A 1 277 ? 19.755 -1.667 -18.119 1.00 91.12 277 ASP A N 1
ATOM 2111 C CA . ASP A 1 277 ? 19.598 -0.305 -17.609 1.00 91.12 277 ASP A CA 1
ATOM 2112 C C . ASP A 1 277 ? 19.545 0.690 -18.769 1.00 91.12 277 ASP A C 1
ATOM 2114 O O . ASP A 1 277 ? 20.376 0.658 -19.677 1.00 91.12 277 ASP A O 1
ATOM 2118 N N . TYR A 1 278 ? 18.579 1.599 -18.718 1.00 88.94 278 TYR A N 1
ATOM 2119 C CA . TYR A 1 278 ? 18.421 2.686 -19.672 1.00 88.94 278 TYR A CA 1
ATOM 2120 C C . TYR A 1 278 ? 18.509 4.021 -18.939 1.00 88.94 278 TYR A C 1
ATOM 2122 O O . TYR A 1 278 ? 18.039 4.160 -17.808 1.00 88.94 278 TYR A O 1
ATOM 2130 N N . SER A 1 279 ? 19.102 5.016 -19.595 1.00 89.69 279 SER A N 1
ATOM 2131 C CA . SER A 1 279 ? 19.246 6.370 -19.066 1.00 89.69 279 SER A CA 1
ATOM 2132 C C . SER A 1 279 ? 19.017 7.378 -20.179 1.00 89.69 279 SER A C 1
ATOM 2134 O O . SER A 1 279 ? 19.710 7.348 -21.195 1.00 89.69 279 SER A O 1
ATOM 2136 N N . TYR A 1 280 ? 18.094 8.306 -19.955 1.00 83.00 280 TYR A N 1
ATOM 2137 C CA . TYR A 1 280 ? 17.755 9.373 -20.889 1.00 83.00 280 TYR A CA 1
ATOM 2138 C C . TYR A 1 280 ? 17.825 10.724 -20.198 1.00 83.00 280 TYR A C 1
ATOM 2140 O O . TYR A 1 280 ? 17.479 10.848 -19.024 1.00 83.00 280 TYR A O 1
ATOM 2148 N N . THR A 1 281 ? 18.252 11.738 -20.941 1.00 84.75 281 THR A N 1
ATOM 2149 C CA . THR A 1 281 ? 18.149 13.132 -20.512 1.00 84.75 281 THR A CA 1
ATOM 2150 C C . THR A 1 281 ? 16.991 13.770 -21.259 1.00 84.75 281 THR A C 1
ATOM 2152 O O . THR A 1 281 ? 16.941 13.704 -22.485 1.00 84.75 281 THR A O 1
ATOM 2155 N N . MET A 1 282 ? 16.070 14.381 -20.525 1.00 80.25 282 MET A N 1
ATOM 2156 C CA . MET A 1 282 ? 14.925 15.107 -21.066 1.00 80.25 282 MET A CA 1
ATOM 2157 C C . MET A 1 282 ? 14.927 16.521 -20.496 1.00 80.25 282 MET A C 1
ATOM 2159 O O . MET A 1 282 ? 15.260 16.704 -19.329 1.00 80.25 282 MET A O 1
ATOM 2163 N N . THR A 1 283 ? 14.564 17.519 -21.294 1.00 80.88 283 THR A N 1
ATOM 2164 C CA . THR A 1 283 ? 14.513 18.912 -20.834 1.00 80.88 283 THR A CA 1
ATOM 2165 C C . THR A 1 283 ? 13.063 19.334 -20.663 1.00 80.88 283 THR A C 1
ATOM 2167 O O . THR A 1 283 ? 12.306 19.328 -21.633 1.00 80.88 283 THR A O 1
ATOM 2170 N N . VAL A 1 284 ? 12.685 19.710 -19.444 1.00 76.50 284 VAL A N 1
ATOM 2171 C CA . VAL A 1 284 ? 11.387 20.335 -19.159 1.00 76.50 284 VAL A CA 1
ATOM 2172 C C . VAL A 1 284 ? 11.531 21.845 -19.358 1.00 76.50 284 VAL A C 1
ATOM 2174 O O . VAL A 1 284 ? 12.552 22.424 -18.978 1.00 76.50 284 VAL A O 1
ATOM 2177 N N . THR A 1 285 ? 10.547 22.465 -19.999 1.00 74.69 285 THR A N 1
ATOM 2178 C CA . THR A 1 285 ? 10.540 23.886 -20.382 1.00 74.69 285 THR A CA 1
ATOM 2179 C C . THR A 1 285 ? 9.283 24.575 -19.902 1.00 74.69 285 THR A C 1
ATOM 2181 O O . THR A 1 285 ? 8.222 23.920 -20.029 1.00 74.69 285 THR A O 1
#